Protein AF-L8DMS5-F1 (afdb_monomer)

Mean predicted aligned error: 14.79 Å

Nearest PDB structures (foldseek):
  8b4h-assembly1_D  TM=7.523E-01  e=1.991E-01  Geobacillus stearothermophilus
  8b4h-assembly1_A  TM=6.740E-01  e=3.685E-01  Geobacillus stearothermophilus
  2np0-assembly1_A  TM=2.969E-01  e=2.634E-01  Clostridium botulinum
  1h30-assembly1_A  TM=2.786E-01  e=4.609E-01  Homo sapiens
  5ocq-assembly1_A  TM=2.449E-01  e=3.651E+00  Pseudoalteromonas carrageenovora

Structure (mmCIF, N/CA/C/O backbone):
data_AF-L8DMS5-F1
#
_entry.id   AF-L8DMS5-F1
#
loop_
_atom_site.group_PDB
_atom_site.id
_atom_site.type_symbol
_atom_site.label_atom_id
_atom_site.label_alt_id
_atom_site.label_comp_id
_atom_site.label_asym_id
_atom_site.label_entity_id
_atom_site.label_seq_id
_atom_site.pdbx_PDB_ins_code
_atom_site.Cartn_x
_atom_site.Cartn_y
_atom_site.Cartn_z
_atom_site.occupancy
_atom_site.B_iso_or_equiv
_atom_site.auth_seq_id
_atom_site.auth_comp_id
_atom_site.auth_asym_id
_atom_site.auth_atom_id
_atom_site.pdbx_PDB_model_num
ATOM 1 N N . MET A 1 1 ? 73.613 9.579 19.684 1.00 39.91 1 MET A N 1
ATOM 2 C CA . MET A 1 1 ? 72.652 10.463 18.989 1.00 39.91 1 MET A CA 1
ATOM 3 C C . MET A 1 1 ? 71.513 9.612 18.435 1.00 39.91 1 MET A C 1
ATOM 5 O O . MET A 1 1 ? 71.783 8.683 17.690 1.00 39.91 1 MET A O 1
ATOM 9 N N . ARG A 1 2 ? 70.271 9.851 18.882 1.00 50.53 2 ARG A N 1
ATOM 10 C CA . ARG A 1 2 ? 69.044 9.173 18.420 1.00 50.53 2 ARG A CA 1
ATOM 11 C C . ARG A 1 2 ? 68.520 9.907 17.179 1.00 50.53 2 ARG A C 1
ATOM 13 O O . ARG A 1 2 ? 68.209 11.086 17.290 1.00 50.53 2 ARG A O 1
ATOM 20 N N . GLY A 1 3 ? 68.408 9.226 16.039 1.00 45.94 3 GLY A N 1
ATOM 21 C CA . GLY A 1 3 ? 67.773 9.745 14.822 1.00 45.94 3 GLY A CA 1
ATOM 22 C C . GLY A 1 3 ? 66.58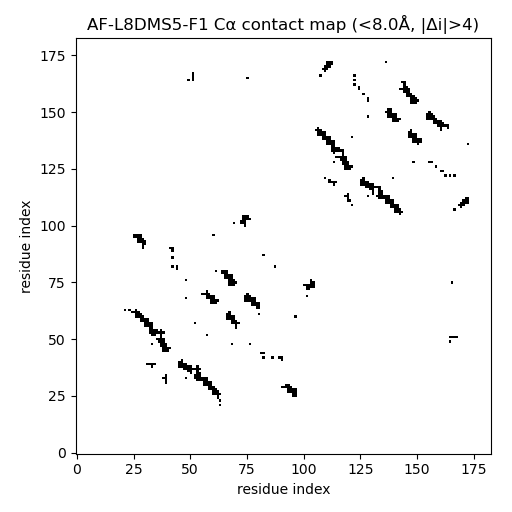9 8.863 14.433 1.00 45.94 3 GLY A C 1
ATOM 23 O O . GLY A 1 3 ? 66.753 7.659 14.252 1.00 45.94 3 GLY A O 1
ATOM 24 N N . ALA A 1 4 ? 65.397 9.453 14.394 1.00 48.91 4 ALA A N 1
ATOM 25 C CA . ALA A 1 4 ? 64.116 8.784 14.201 1.00 48.91 4 ALA A CA 1
ATOM 26 C C . ALA A 1 4 ? 63.922 8.272 12.763 1.00 48.91 4 ALA A C 1
ATOM 28 O O . ALA A 1 4 ? 64.237 8.960 11.794 1.00 48.91 4 ALA A O 1
ATOM 29 N N . ARG A 1 5 ? 63.345 7.074 12.624 1.00 46.38 5 ARG A N 1
ATOM 30 C CA . ARG A 1 5 ? 62.870 6.536 11.343 1.00 46.38 5 ARG A CA 1
ATOM 31 C C . ARG A 1 5 ? 61.515 7.175 11.034 1.00 46.38 5 ARG A C 1
ATOM 33 O O . ARG A 1 5 ? 60.558 6.944 11.769 1.00 46.38 5 ARG A O 1
ATOM 40 N N . ALA A 1 6 ? 61.439 7.987 9.980 1.00 47.12 6 ALA A N 1
ATOM 41 C CA . ALA A 1 6 ? 60.175 8.527 9.486 1.00 47.12 6 ALA A CA 1
ATOM 42 C C . ALA A 1 6 ? 59.261 7.367 9.055 1.00 47.12 6 ALA A C 1
ATOM 44 O O . ALA A 1 6 ? 59.644 6.540 8.225 1.00 47.12 6 ALA A O 1
ATOM 45 N N . GLY A 1 7 ? 58.076 7.278 9.661 1.00 37.75 7 GLY A N 1
ATOM 46 C CA . GLY A 1 7 ? 57.047 6.323 9.269 1.00 37.75 7 GLY A CA 1
ATOM 47 C C . GLY A 1 7 ? 56.547 6.661 7.870 1.00 37.75 7 GLY A C 1
ATOM 48 O O . GLY A 1 7 ? 56.025 7.746 7.637 1.00 37.75 7 GLY A O 1
ATOM 49 N N . GLN A 1 8 ? 56.741 5.737 6.938 1.00 47.16 8 GLN A N 1
ATOM 50 C CA . GLN A 1 8 ? 56.198 5.806 5.591 1.00 47.16 8 GLN A CA 1
ATOM 51 C C . GLN A 1 8 ? 54.670 5.690 5.684 1.00 47.16 8 GLN A C 1
ATOM 53 O O . GLN A 1 8 ? 54.149 4.649 6.083 1.00 47.16 8 GLN A O 1
ATOM 58 N N . THR A 1 9 ? 53.952 6.770 5.374 1.00 52.62 9 THR A N 1
ATOM 59 C CA . THR A 1 9 ? 52.485 6.779 5.328 1.00 52.62 9 THR A CA 1
ATOM 60 C C . THR A 1 9 ? 52.027 5.788 4.261 1.00 52.62 9 THR A C 1
ATOM 62 O O . THR A 1 9 ? 52.378 5.930 3.089 1.00 52.62 9 THR A O 1
ATOM 65 N N . ALA A 1 10 ? 51.276 4.762 4.665 1.00 52.12 10 ALA A N 1
ATOM 66 C CA . ALA A 1 10 ? 50.658 3.824 3.735 1.00 52.12 10 ALA A CA 1
ATOM 67 C C . ALA A 1 10 ? 49.774 4.600 2.737 1.00 52.12 10 ALA A C 1
ATOM 69 O O . ALA A 1 10 ? 49.054 5.508 3.166 1.00 52.12 10 ALA A O 1
ATOM 70 N N . PRO A 1 11 ? 49.806 4.288 1.427 1.00 54.22 11 PRO A N 1
ATOM 71 C CA . PRO A 1 11 ? 48.896 4.912 0.480 1.00 54.22 11 PRO A CA 1
ATOM 72 C C . PRO A 1 11 ? 47.465 4.589 0.912 1.00 54.22 11 PRO A C 1
ATOM 74 O O . PRO A 1 11 ? 47.093 3.421 1.037 1.00 54.22 11 PRO A O 1
ATOM 77 N N . ALA A 1 12 ? 46.680 5.629 1.191 1.00 55.78 12 ALA A N 1
ATOM 78 C CA . ALA A 1 12 ? 45.264 5.473 1.461 1.00 55.78 12 ALA A CA 1
ATOM 79 C C . ALA A 1 12 ? 44.636 4.774 0.249 1.00 55.78 12 ALA A C 1
ATOM 81 O O . ALA A 1 12 ? 44.736 5.268 -0.877 1.00 55.78 12 ALA A O 1
ATOM 82 N N . LEU A 1 13 ? 44.026 3.606 0.471 1.00 57.88 13 LEU A N 1
ATOM 83 C CA . LEU A 1 13 ? 43.163 2.992 -0.532 1.00 57.88 13 LEU A CA 1
ATOM 84 C C . LEU A 1 13 ? 42.135 4.051 -0.959 1.00 57.88 13 LEU A C 1
ATOM 86 O O . LEU A 1 13 ? 41.623 4.757 -0.082 1.00 57.88 13 LEU A O 1
ATOM 90 N N . PRO A 1 14 ? 41.847 4.203 -2.266 1.00 58.38 14 PRO A N 1
ATOM 91 C CA . PRO A 1 14 ? 40.853 5.163 -2.717 1.00 58.38 14 PRO A CA 1
ATOM 92 C C . PRO A 1 14 ? 39.559 4.918 -1.943 1.00 58.38 14 PRO A C 1
ATOM 94 O O . PRO A 1 14 ? 39.048 3.795 -1.910 1.00 58.38 14 PRO A O 1
ATOM 97 N N . ALA A 1 15 ? 39.077 5.961 -1.265 1.00 59.44 15 ALA A N 1
ATOM 98 C CA . ALA A 1 15 ? 37.818 5.903 -0.548 1.00 59.44 15 ALA A CA 1
ATOM 99 C C . ALA A 1 15 ? 36.733 5.445 -1.527 1.00 59.44 15 ALA A C 1
ATOM 101 O O . ALA A 1 15 ? 36.665 5.927 -2.660 1.00 59.44 15 ALA A O 1
ATOM 102 N N . PHE A 1 16 ? 35.909 4.488 -1.105 1.00 50.06 16 PHE A N 1
ATOM 103 C CA . PHE A 1 16 ? 34.720 4.114 -1.854 1.00 50.06 16 PHE A CA 1
ATOM 104 C C . PHE A 1 16 ? 33.874 5.374 -2.049 1.00 50.06 16 PHE A C 1
ATOM 106 O O . PHE A 1 16 ? 33.323 5.899 -1.084 1.00 50.06 16 PHE A O 1
ATOM 113 N N . ASP A 1 17 ? 33.818 5.872 -3.282 1.00 52.44 17 ASP A N 1
ATOM 114 C CA . ASP A 1 17 ? 32.971 6.995 -3.648 1.00 52.44 17 ASP A CA 1
ATOM 115 C C . ASP A 1 17 ? 31.605 6.453 -4.108 1.00 52.44 17 ASP A C 1
ATOM 117 O O . ASP A 1 17 ? 31.486 5.949 -5.233 1.00 52.44 17 ASP A O 1
ATOM 121 N N . PRO A 1 18 ? 30.553 6.518 -3.269 1.00 52.06 18 PRO A N 1
ATOM 122 C CA . PRO A 1 18 ? 29.216 6.086 -3.663 1.00 52.06 18 PRO A CA 1
ATOM 123 C C . PRO A 1 18 ? 28.635 6.943 -4.799 1.00 52.06 18 PRO A C 1
ATOM 125 O O . PRO A 1 18 ? 27.717 6.492 -5.486 1.00 52.06 18 PRO A O 1
ATOM 128 N N . SER A 1 19 ? 29.167 8.150 -5.034 1.00 49.59 19 SER A N 1
ATOM 129 C CA . SER A 1 19 ? 28.690 9.061 -6.078 1.00 49.59 19 SER A CA 1
ATOM 130 C C . SER A 1 19 ? 29.192 8.684 -7.477 1.00 49.59 19 SER A C 1
ATOM 132 O O . SER A 1 19 ? 28.503 8.935 -8.468 1.00 49.59 19 SER A O 1
ATOM 134 N N . ALA A 1 20 ? 30.305 7.945 -7.575 1.00 46.81 20 ALA A N 1
ATOM 135 C CA . ALA A 1 20 ? 30.876 7.489 -8.845 1.00 46.81 20 ALA A CA 1
ATOM 136 C C . ALA A 1 20 ? 29.980 6.490 -9.612 1.00 46.81 20 ALA A C 1
ATOM 138 O O . ALA A 1 20 ? 30.186 6.255 -10.805 1.00 46.81 20 ALA A O 1
ATOM 139 N N . ARG A 1 21 ? 28.958 5.906 -8.965 1.00 48.03 21 ARG A N 1
ATOM 140 C CA . ARG A 1 21 ? 27.989 5.005 -9.620 1.00 48.03 21 ARG A CA 1
ATOM 141 C C . ARG A 1 21 ? 26.760 5.703 -10.197 1.00 48.03 21 ARG A C 1
ATOM 143 O O . ARG A 1 21 ? 25.981 5.051 -10.891 1.00 48.03 21 ARG A O 1
ATOM 150 N N . LEU A 1 22 ? 26.578 7.004 -9.979 1.00 47.72 22 LEU A N 1
ATOM 151 C CA . LEU A 1 22 ? 25.375 7.708 -10.415 1.00 47.72 22 LEU A CA 1
ATOM 152 C C . LEU A 1 22 ? 25.515 8.277 -11.837 1.00 47.72 22 LEU A C 1
ATOM 154 O O . LEU A 1 22 ? 25.303 9.458 -12.091 1.00 47.72 22 LEU A O 1
ATOM 158 N N . ARG A 1 23 ? 25.787 7.417 -12.826 1.00 45.62 23 ARG A N 1
ATOM 159 C CA .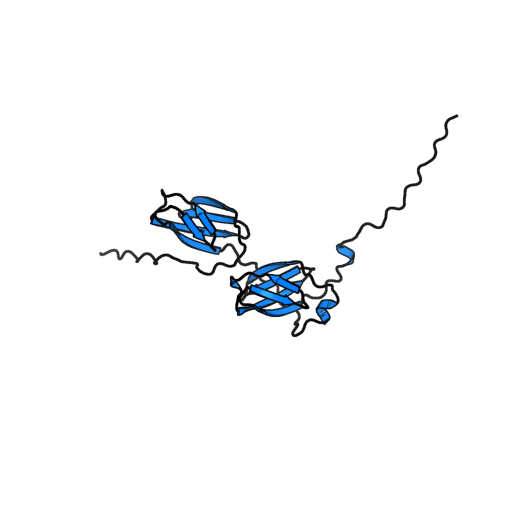 ARG A 1 23 ? 25.189 7.677 -14.144 1.00 45.62 23 ARG A CA 1
ATOM 160 C C . ARG A 1 23 ? 23.711 7.365 -13.970 1.00 45.62 23 ARG A C 1
ATOM 162 O O . ARG A 1 23 ? 23.327 6.209 -14.119 1.00 45.62 23 ARG A O 1
ATOM 169 N N . THR A 1 24 ? 22.925 8.355 -13.544 1.00 54.69 24 THR A N 1
ATOM 170 C CA . THR A 1 24 ? 21.488 8.221 -13.283 1.00 54.69 24 THR A CA 1
ATOM 171 C C . THR A 1 24 ? 20.817 7.711 -14.549 1.00 54.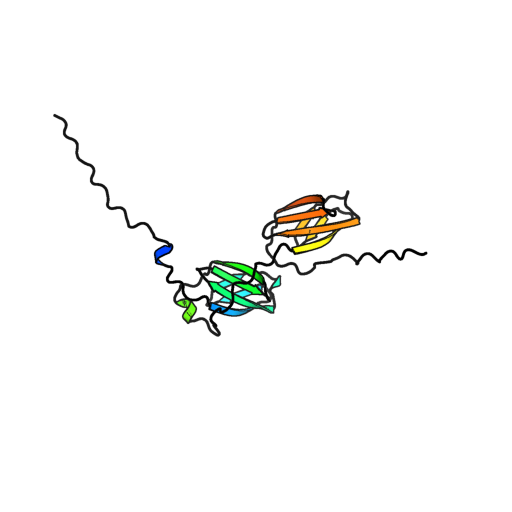69 24 THR A C 1
ATOM 173 O O . THR A 1 24 ? 20.507 8.474 -15.463 1.00 54.69 24 THR A O 1
ATOM 176 N N . ALA A 1 25 ? 20.658 6.391 -14.648 1.00 67.19 25 ALA A N 1
ATOM 177 C CA . ALA A 1 25 ? 19.828 5.800 -15.674 1.00 67.19 25 ALA A CA 1
ATOM 178 C C . ALA A 1 25 ? 18.445 6.434 -15.522 1.00 67.19 25 ALA A C 1
ATOM 180 O O . ALA A 1 25 ? 17.941 6.549 -14.402 1.00 67.19 25 ALA A O 1
ATOM 181 N N . ALA A 1 26 ? 17.875 6.897 -16.637 1.00 80.69 26 ALA A N 1
ATOM 182 C CA . ALA A 1 26 ? 16.551 7.497 -16.620 1.00 80.69 26 ALA A CA 1
ATOM 183 C C . ALA A 1 26 ? 15.578 6.538 -15.909 1.00 80.69 26 ALA A C 1
ATOM 185 O O . ALA A 1 26 ? 15.624 5.339 -16.212 1.00 80.69 26 ALA A O 1
ATOM 186 N N . PRO A 1 27 ? 14.734 7.025 -14.982 1.00 89.00 27 PRO A N 1
ATOM 187 C CA . PRO A 1 27 ? 13.834 6.161 -14.238 1.00 89.00 27 PRO A CA 1
ATOM 188 C C . PRO A 1 27 ? 12.952 5.354 -15.189 1.00 89.00 27 PRO A C 1
ATOM 190 O O . PRO A 1 27 ? 12.450 5.871 -16.195 1.00 89.00 27 PRO A O 1
ATOM 193 N N . ILE A 1 28 ? 12.775 4.075 -14.879 1.00 92.06 28 ILE A N 1
ATOM 194 C CA . ILE A 1 28 ? 11.956 3.167 -15.682 1.00 92.06 28 ILE A CA 1
ATOM 195 C C . ILE A 1 28 ? 10.786 2.644 -14.872 1.00 92.06 28 ILE A C 1
ATOM 197 O O . ILE A 1 28 ? 10.869 2.505 -13.658 1.00 92.06 28 ILE A O 1
ATOM 201 N N . GLU A 1 29 ? 9.703 2.322 -15.561 1.00 95.00 29 GLU A N 1
ATOM 202 C CA . GLU A 1 29 ? 8.503 1.754 -14.971 1.00 95.00 29 GLU A CA 1
ATOM 203 C C . GLU A 1 29 ? 8.153 0.429 -15.629 1.00 95.00 29 GLU A C 1
ATOM 205 O O . GLU A 1 29 ? 8.268 0.255 -16.848 1.00 95.00 29 GLU A O 1
ATOM 210 N N . VAL A 1 30 ? 7.687 -0.501 -14.804 1.00 95.19 30 VAL A N 1
ATOM 211 C CA . VAL A 1 30 ? 7.231 -1.818 -15.230 1.00 95.19 30 VAL A CA 1
ATOM 212 C C . VAL A 1 30 ? 5.963 -2.171 -14.477 1.00 95.19 30 VAL A C 1
ATOM 214 O O . VAL A 1 30 ? 5.950 -2.170 -13.250 1.00 95.19 30 VAL A O 1
ATOM 217 N N . ASP A 1 31 ? 4.913 -2.555 -15.197 1.00 95.44 31 ASP A N 1
ATOM 218 C CA . ASP A 1 31 ? 3.696 -3.031 -14.544 1.00 95.44 31 ASP A CA 1
ATOM 219 C C . ASP A 1 31 ? 3.772 -4.535 -14.296 1.00 95.44 31 ASP A C 1
ATOM 221 O O . ASP A 1 31 ? 4.095 -5.321 -15.200 1.00 95.44 31 ASP A O 1
ATOM 225 N N . ARG A 1 32 ? 3.421 -4.948 -13.080 1.00 95.00 32 ARG A N 1
ATOM 226 C CA . ARG A 1 32 ? 3.265 -6.353 -12.700 1.00 95.00 32 ARG A CA 1
ATOM 227 C C . ARG A 1 32 ? 2.027 -6.528 -11.834 1.00 95.00 32 ARG A C 1
ATOM 229 O O . ARG A 1 32 ? 1.662 -5.647 -11.065 1.00 95.00 32 ARG A O 1
ATOM 236 N N . THR A 1 33 ? 1.388 -7.680 -11.961 1.00 95.88 33 THR A N 1
ATOM 237 C CA . THR A 1 33 ? 0.255 -8.054 -11.112 1.00 95.88 33 THR A CA 1
ATOM 238 C C . THR A 1 33 ? 0.790 -8.797 -9.900 1.00 95.88 33 THR A C 1
ATOM 240 O O . THR A 1 33 ? 1.570 -9.737 -10.068 1.00 95.88 33 THR A O 1
ATOM 243 N N . ALA A 1 34 ? 0.397 -8.391 -8.693 1.00 93.62 34 ALA A N 1
ATOM 244 C CA . ALA A 1 34 ? 0.796 -9.125 -7.501 1.00 93.62 34 ALA A CA 1
ATOM 245 C C . ALA A 1 34 ? 0.052 -10.465 -7.418 1.00 93.62 34 ALA A C 1
ATOM 247 O O . ALA A 1 34 ? -1.138 -10.567 -7.728 1.00 93.62 34 ALA A O 1
ATOM 248 N N . THR A 1 35 ? 0.764 -11.496 -6.977 1.00 94.81 35 THR A N 1
ATOM 249 C CA . THR A 1 35 ? 0.194 -12.813 -6.661 1.00 94.81 35 THR A CA 1
ATOM 250 C C . THR A 1 35 ? -0.815 -12.720 -5.513 1.00 94.81 35 THR A C 1
ATOM 252 O O . THR A 1 35 ? -0.928 -11.687 -4.855 1.00 94.81 35 THR A O 1
ATOM 255 N N . ARG A 1 36 ? -1.535 -13.813 -5.229 1.00 89.19 36 ARG A N 1
ATOM 256 C CA . ARG A 1 36 ? -2.494 -13.884 -4.113 1.00 89.19 36 ARG A CA 1
ATOM 257 C C . ARG A 1 36 ? -1.875 -13.519 -2.755 1.00 89.19 36 ARG A C 1
ATOM 259 O O . ARG A 1 36 ? -2.568 -12.960 -1.913 1.00 89.19 36 ARG A O 1
ATOM 266 N N . ASP A 1 37 ? -0.586 -13.782 -2.577 1.00 84.75 37 ASP A N 1
ATOM 267 C CA . ASP A 1 37 ? 0.142 -13.484 -1.339 1.00 84.75 37 ASP A CA 1
ATOM 268 C C . ASP A 1 37 ? 0.777 -12.084 -1.345 1.00 84.75 37 ASP A C 1
ATOM 270 O O . ASP A 1 37 ? 1.453 -11.684 -0.397 1.00 84.75 37 ASP A O 1
ATOM 274 N N . GLY A 1 38 ? 0.563 -11.307 -2.413 1.00 85.69 38 GLY A N 1
ATOM 275 C CA . GLY A 1 38 ? 1.117 -9.965 -2.544 1.00 85.69 38 GLY A CA 1
ATOM 276 C C . GLY A 1 38 ? 2.602 -9.940 -2.894 1.00 85.69 38 GLY A C 1
ATOM 277 O O . GLY A 1 38 ? 3.323 -9.019 -2.500 1.00 85.69 38 GLY A O 1
ATOM 278 N N . LEU A 1 39 ? 3.072 -10.966 -3.605 1.00 92.75 39 LEU A N 1
ATOM 279 C CA . LEU A 1 39 ? 4.426 -11.031 -4.151 1.00 92.75 39 LEU A CA 1
ATOM 280 C C . LEU A 1 39 ? 4.430 -10.610 -5.617 1.00 92.75 39 LEU A C 1
ATOM 282 O O . LEU A 1 39 ? 3.542 -11.000 -6.379 1.00 92.75 39 LEU A O 1
ATOM 286 N N . ILE A 1 40 ? 5.474 -9.896 -6.025 1.00 94.44 40 ILE A N 1
ATOM 287 C CA . ILE A 1 40 ? 5.782 -9.624 -7.428 1.00 94.44 40 ILE A CA 1
ATOM 288 C C . ILE A 1 40 ? 7.162 -10.181 -7.752 1.00 94.44 40 ILE A C 1
ATOM 290 O O . ILE A 1 40 ? 8.122 -9.900 -7.046 1.00 94.44 40 ILE A O 1
ATOM 294 N N . THR A 1 41 ? 7.270 -10.942 -8.841 1.00 92.44 41 THR A N 1
ATOM 295 C CA . THR A 1 41 ? 8.563 -11.456 -9.310 1.00 92.44 41 THR A CA 1
ATOM 296 C C . THR A 1 41 ? 9.134 -10.557 -10.407 1.00 92.44 41 THR A C 1
ATOM 298 O O . THR A 1 41 ? 8.482 -10.316 -11.426 1.00 92.44 41 THR A O 1
ATOM 301 N N . LEU A 1 42 ? 10.367 -10.087 -10.215 1.00 91.06 42 LEU A N 1
ATOM 302 C CA . LEU A 1 42 ? 11.169 -9.365 -11.202 1.00 91.06 42 LEU A CA 1
ATOM 303 C C . LEU A 1 42 ? 12.491 -10.099 -11.424 1.00 91.06 42 LEU A C 1
ATOM 305 O O . LEU A 1 42 ? 13.325 -10.127 -10.528 1.00 91.06 42 LEU A O 1
ATOM 309 N N . LEU A 1 43 ? 12.686 -10.680 -12.615 1.00 89.75 43 LEU A N 1
ATOM 310 C CA . LEU A 1 43 ? 13.926 -11.384 -12.993 1.00 89.75 43 LEU A CA 1
ATOM 311 C C . LEU A 1 43 ? 14.431 -12.338 -11.892 1.00 89.75 43 LEU A C 1
ATOM 313 O O . LEU A 1 43 ? 15.580 -12.274 -11.474 1.00 89.75 43 LEU A O 1
ATOM 317 N N . GLY A 1 44 ? 13.534 -13.172 -11.358 1.00 87.56 44 GLY A N 1
ATOM 318 C CA . GLY A 1 44 ? 13.847 -14.126 -10.287 1.00 87.56 44 GLY A CA 1
ATOM 319 C C . GLY A 1 44 ? 13.820 -13.560 -8.861 1.00 87.56 44 GLY A C 1
ATOM 320 O O . GLY A 1 44 ? 13.750 -14.338 -7.916 1.00 87.56 44 GLY A O 1
ATOM 321 N N . HIS A 1 45 ? 13.785 -12.239 -8.677 1.00 90.06 45 HIS A N 1
ATOM 322 C CA . HIS A 1 45 ? 13.680 -11.617 -7.357 1.00 90.06 45 HIS A CA 1
ATOM 323 C C . HIS A 1 45 ? 12.223 -11.436 -6.943 1.00 90.06 45 HIS A C 1
ATOM 325 O O . HIS A 1 45 ? 11.424 -10.851 -7.677 1.00 90.06 45 HIS A O 1
ATOM 331 N N . GLN A 1 46 ? 11.880 -11.905 -5.744 1.00 91.38 46 GLN A N 1
ATOM 332 C CA . GLN A 1 46 ? 10.555 -11.718 -5.165 1.00 91.38 46 GLN A CA 1
ATOM 333 C C . GLN A 1 46 ? 10.503 -10.435 -4.335 1.00 91.38 46 GLN A C 1
ATOM 335 O O . GLN A 1 46 ? 11.218 -10.273 -3.350 1.00 91.38 46 GLN A O 1
ATOM 340 N N . LEU A 1 47 ? 9.610 -9.532 -4.723 1.00 90.81 47 LEU A N 1
ATOM 341 C CA . LEU A 1 47 ? 9.287 -8.317 -3.992 1.00 90.81 47 LEU A CA 1
ATOM 342 C C . LEU A 1 47 ? 8.002 -8.542 -3.199 1.00 90.81 47 LEU A C 1
ATOM 344 O O . LEU A 1 47 ? 6.922 -8.687 -3.776 1.00 90.81 47 LEU A O 1
ATOM 348 N N . ALA A 1 48 ? 8.116 -8.560 -1.873 1.00 88.88 48 ALA A N 1
ATOM 349 C CA . ALA A 1 48 ? 6.968 -8.671 -0.985 1.00 88.88 48 ALA A CA 1
ATOM 350 C C . ALA A 1 48 ? 6.323 -7.298 -0.778 1.00 88.88 48 ALA A C 1
ATOM 352 O O . ALA A 1 48 ? 6.842 -6.461 -0.033 1.00 88.88 48 ALA A O 1
ATOM 353 N N . LEU A 1 49 ? 5.182 -7.064 -1.423 1.00 84.69 49 LEU A N 1
ATOM 354 C CA . LEU A 1 49 ? 4.381 -5.852 -1.235 1.00 84.69 49 LEU A CA 1
ATOM 355 C C . LEU A 1 49 ? 3.314 -6.030 -0.153 1.00 84.69 49 LEU A C 1
ATOM 357 O O . LEU A 1 49 ? 2.903 -5.055 0.466 1.00 84.69 49 LEU A O 1
ATOM 361 N N . GLY A 1 50 ? 2.947 -7.280 0.131 1.00 77.75 50 GLY A N 1
ATOM 362 C CA . GLY A 1 50 ? 1.980 -7.647 1.158 1.00 77.75 50 GLY A CA 1
ATOM 363 C C . GLY A 1 50 ? 0.617 -8.008 0.562 1.00 77.75 50 GLY A C 1
ATOM 364 O O . GLY A 1 50 ? 0.277 -7.548 -0.534 1.00 77.75 50 GLY A O 1
ATOM 365 N N . PRO A 1 51 ? -0.171 -8.830 1.277 1.00 74.19 51 PRO A N 1
ATOM 366 C CA . PRO A 1 51 ? -1.386 -9.473 0.765 1.00 74.19 51 PRO A CA 1
ATOM 367 C C . PRO A 1 51 ? -2.451 -8.477 0.294 1.00 74.19 51 PRO A C 1
ATOM 369 O O . PRO A 1 51 ? -3.324 -8.821 -0.501 1.00 74.19 51 PRO A O 1
ATOM 372 N N . ASP A 1 52 ? -2.377 -7.219 0.724 1.00 71.50 52 ASP A N 1
ATOM 373 C CA . ASP A 1 52 ? -3.332 -6.193 0.319 1.00 71.50 52 ASP A CA 1
ATOM 374 C C . ASP A 1 52 ? -3.213 -5.796 -1.151 1.00 71.50 52 ASP A C 1
ATOM 376 O O . ASP A 1 52 ? -4.184 -5.324 -1.745 1.00 71.50 52 ASP A O 1
ATOM 380 N N . THR A 1 53 ? -2.062 -6.082 -1.758 1.00 83.50 53 THR A N 1
ATOM 381 C CA . THR A 1 53 ? -1.809 -5.896 -3.190 1.00 83.50 53 THR A CA 1
ATOM 382 C C . THR A 1 53 ?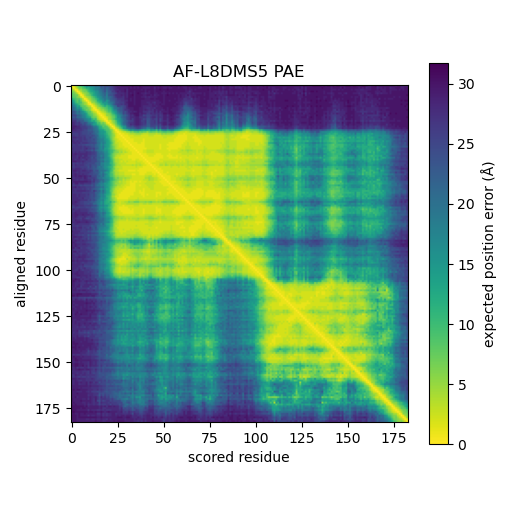 -2.273 -7.068 -4.052 1.00 83.50 53 THR A C 1
ATOM 384 O O . THR A 1 53 ? -2.151 -6.996 -5.271 1.00 83.50 53 THR A O 1
ATOM 387 N N . ALA A 1 54 ? -2.804 -8.138 -3.454 1.00 88.75 54 ALA A N 1
ATOM 388 C CA . ALA A 1 54 ? -3.160 -9.362 -4.161 1.00 88.75 54 ALA A CA 1
ATOM 389 C C . ALA A 1 54 ? -4.095 -9.126 -5.354 1.00 88.75 54 ALA A C 1
ATOM 391 O O . ALA A 1 54 ? -5.165 -8.540 -5.205 1.00 88.75 54 ALA A O 1
ATOM 392 N N . GLY A 1 55 ? -3.691 -9.602 -6.536 1.00 90.06 55 GLY A N 1
ATOM 393 C CA . GLY A 1 55 ? -4.443 -9.429 -7.783 1.00 90.06 55 GLY A CA 1
ATOM 394 C C . GLY A 1 55 ? -4.419 -8.006 -8.353 1.00 90.06 55 GLY A C 1
ATOM 395 O O . GLY A 1 55 ? -4.932 -7.778 -9.447 1.00 90.06 55 GLY A O 1
ATOM 396 N N . THR A 1 56 ? -3.799 -7.050 -7.660 1.00 90.81 56 THR A N 1
ATOM 397 C CA . THR A 1 56 ? -3.700 -5.658 -8.099 1.00 90.81 56 THR A CA 1
ATOM 398 C C . THR A 1 56 ? -2.544 -5.496 -9.080 1.00 90.81 56 THR A C 1
ATOM 400 O O . THR A 1 56 ? -1.449 -6.035 -8.886 1.00 90.81 56 THR A O 1
ATOM 403 N N . ARG A 1 57 ? -2.774 -4.719 -10.143 1.00 95.00 57 ARG A N 1
ATOM 404 C CA . ARG A 1 57 ? -1.720 -4.274 -11.059 1.00 95.00 57 ARG A CA 1
ATOM 405 C C . ARG A 1 57 ? -0.952 -3.119 -10.421 1.00 95.00 57 ARG A C 1
ATOM 407 O O . ARG A 1 57 ? -1.521 -2.062 -10.167 1.00 95.00 57 ARG A O 1
ATOM 414 N N . ILE A 1 58 ? 0.331 -3.339 -10.175 1.00 95.38 58 ILE A N 1
ATOM 415 C CA . ILE A 1 58 ? 1.246 -2.402 -9.529 1.00 95.38 58 ILE A CA 1
ATOM 416 C C . ILE A 1 58 ? 2.253 -1.902 -10.559 1.00 95.38 58 ILE A C 1
ATOM 418 O O . ILE A 1 58 ? 2.843 -2.698 -11.297 1.00 95.38 58 ILE A O 1
ATOM 422 N N . THR A 1 59 ? 2.477 -0.593 -10.575 1.00 96.44 59 THR A N 1
ATOM 423 C CA . THR A 1 59 ? 3.576 0.025 -11.318 1.00 96.44 59 THR A CA 1
ATOM 424 C C . THR A 1 59 ? 4.824 0.004 -10.445 1.00 96.44 59 THR A C 1
ATOM 426 O O . THR A 1 59 ? 4.827 0.550 -9.346 1.00 96.44 59 THR A O 1
ATOM 429 N N . LEU A 1 60 ? 5.895 -0.617 -10.922 1.00 95.06 60 LEU A N 1
ATOM 430 C CA . LEU A 1 60 ? 7.191 -0.648 -10.254 1.00 95.06 60 LEU A CA 1
ATOM 431 C C . LEU A 1 60 ? 8.101 0.359 -10.939 1.00 95.06 60 LEU A C 1
ATOM 433 O O . LEU A 1 60 ? 8.548 0.122 -12.063 1.00 95.06 60 LEU A O 1
ATOM 437 N N . ARG A 1 61 ? 8.354 1.481 -10.271 1.00 94.94 61 ARG A N 1
ATOM 438 C CA . ARG A 1 61 ? 9.280 2.504 -10.746 1.00 94.94 61 ARG A CA 1
ATOM 439 C C . ARG A 1 61 ? 10.662 2.269 -10.156 1.00 94.94 61 ARG A C 1
ATOM 441 O O . ARG A 1 61 ? 10.815 2.280 -8.941 1.00 94.94 61 ARG A O 1
ATOM 448 N N . ILE A 1 62 ? 11.651 2.059 -11.015 1.00 92.19 62 ILE A N 1
ATOM 449 C CA . ILE A 1 62 ? 13.045 1.814 -10.646 1.00 92.19 62 ILE A CA 1
ATOM 450 C C . ILE A 1 62 ? 13.825 3.114 -10.831 1.00 92.19 62 ILE A C 1
ATOM 452 O O . ILE A 1 62 ? 13.936 3.625 -11.947 1.00 92.19 62 ILE A O 1
ATOM 456 N N . GLU A 1 63 ? 14.355 3.646 -9.735 1.00 88.88 63 GLU A N 1
ATOM 457 C CA . GLU A 1 63 ? 15.030 4.943 -9.692 1.00 88.88 63 GLU A CA 1
ATOM 458 C C . GLU A 1 63 ? 16.062 4.967 -8.562 1.00 88.88 63 GLU A C 1
ATOM 460 O O . GLU A 1 63 ? 15.776 4.530 -7.454 1.00 88.88 63 GLU A O 1
ATOM 465 N N . GLY A 1 64 ? 17.282 5.444 -8.832 1.00 81.12 64 GLY A N 1
ATOM 466 C CA . GLY A 1 64 ? 18.282 5.689 -7.780 1.00 81.12 64 GLY A CA 1
ATOM 467 C C . GLY A 1 64 ? 18.681 4.470 -6.932 1.00 81.12 64 GLY A C 1
ATOM 468 O O . GLY A 1 64 ? 19.114 4.639 -5.799 1.00 81.12 64 GLY A O 1
ATOM 469 N N . GLY A 1 65 ? 18.519 3.245 -7.445 1.00 85.00 65 GLY A N 1
ATOM 470 C CA . GLY A 1 65 ? 18.764 2.016 -6.674 1.00 85.00 65 GLY A CA 1
ATOM 471 C C . GLY A 1 65 ? 17.597 1.588 -5.777 1.00 85.00 65 GLY A C 1
ATOM 472 O O . GLY A 1 65 ? 17.740 0.655 -4.991 1.00 85.00 65 GLY A O 1
ATOM 473 N N . LEU A 1 66 ? 16.437 2.226 -5.916 1.00 90.25 66 LEU A N 1
ATOM 474 C CA . LEU A 1 66 ? 15.195 1.880 -5.240 1.00 90.25 66 LEU A CA 1
ATOM 475 C C . LEU A 1 66 ? 14.140 1.420 -6.249 1.00 90.25 66 LEU A C 1
ATOM 477 O O . LEU A 1 66 ? 14.203 1.722 -7.443 1.00 90.25 66 LEU A O 1
ATOM 481 N N . ILE A 1 67 ? 13.154 0.688 -5.741 1.00 92.19 67 ILE A N 1
ATOM 482 C CA . ILE A 1 67 ? 11.907 0.366 -6.423 1.00 92.19 67 ILE A CA 1
ATOM 483 C C . ILE A 1 67 ? 10.768 1.006 -5.637 1.00 92.19 67 ILE A C 1
ATOM 485 O O . ILE A 1 67 ? 10.521 0.644 -4.486 1.00 92.19 67 ILE A O 1
ATOM 489 N N . HIS A 1 68 ? 10.044 1.914 -6.278 1.00 93.38 68 HIS A N 1
ATOM 490 C CA . HIS A 1 68 ? 8.800 2.476 -5.775 1.00 93.38 68 HIS A CA 1
ATOM 491 C C . HIS A 1 68 ? 7.628 1.695 -6.372 1.00 93.38 68 HIS A C 1
ATOM 493 O O . HIS A 1 68 ? 7.371 1.750 -7.576 1.00 93.38 68 HIS A O 1
ATOM 499 N N . ALA A 1 69 ? 6.925 0.943 -5.531 1.00 92.88 69 ALA A N 1
ATOM 500 C CA . ALA A 1 69 ? 5.685 0.276 -5.887 1.00 92.88 69 ALA A CA 1
ATOM 501 C C . ALA A 1 69 ? 4.532 1.278 -5.795 1.00 92.88 69 ALA A C 1
ATOM 503 O O . ALA A 1 69 ? 4.272 1.842 -4.731 1.00 92.88 69 ALA A O 1
ATOM 504 N N . ILE A 1 70 ? 3.843 1.493 -6.910 1.00 92.94 70 ILE A N 1
ATOM 505 C CA . ILE A 1 70 ? 2.777 2.479 -7.066 1.00 92.94 70 ILE A CA 1
ATOM 506 C C . ILE A 1 70 ? 1.473 1.746 -7.379 1.00 92.94 70 ILE A C 1
ATOM 508 O O . ILE A 1 70 ? 1.406 0.948 -8.320 1.00 92.94 70 ILE A O 1
ATOM 512 N N . ALA A 1 71 ? 0.431 2.044 -6.606 1.00 90.00 71 ALA A N 1
ATOM 513 C CA . ALA A 1 71 ? -0.934 1.606 -6.871 1.00 90.00 71 ALA A CA 1
ATOM 514 C C . ALA A 1 71 ? -1.816 2.840 -7.085 1.00 90.00 71 ALA A C 1
ATOM 516 O O . ALA A 1 71 ? -1.894 3.716 -6.223 1.00 90.00 71 ALA A O 1
ATOM 517 N N . GLY A 1 72 ? -2.465 2.929 -8.248 1.00 86.81 72 GLY A N 1
ATOM 518 C CA . GLY A 1 72 ? -3.192 4.136 -8.639 1.00 86.81 72 GLY A CA 1
ATOM 519 C C . GLY A 1 72 ? -2.250 5.339 -8.741 1.00 86.81 72 GLY A C 1
ATOM 520 O O . GLY A 1 72 ? -1.369 5.363 -9.596 1.00 86.81 72 GLY A O 1
ATOM 521 N N . ASN A 1 73 ? -2.434 6.323 -7.862 1.00 85.81 73 ASN A N 1
ATOM 522 C CA . ASN A 1 73 ? -1.682 7.580 -7.819 1.00 85.81 73 ASN A CA 1
ATOM 523 C C . ASN A 1 73 ? -0.841 7.761 -6.541 1.00 85.81 73 ASN A C 1
ATOM 525 O O . ASN A 1 73 ? -0.457 8.886 -6.238 1.00 85.81 73 ASN A O 1
ATOM 529 N N . HIS A 1 74 ? -0.560 6.687 -5.797 1.00 85.06 74 HIS A N 1
ATOM 530 C CA . HIS A 1 74 ? 0.256 6.752 -4.582 1.00 85.06 74 HIS A CA 1
ATOM 531 C C . HIS A 1 74 ? 1.352 5.688 -4.579 1.00 85.06 74 HIS A C 1
ATOM 533 O O . HIS A 1 74 ? 1.144 4.559 -5.037 1.00 85.06 74 HIS A O 1
ATOM 539 N N . VAL A 1 75 ? 2.507 6.031 -4.005 1.00 89.56 75 VAL A N 1
ATOM 540 C CA . VAL A 1 75 ? 3.526 5.038 -3.647 1.00 89.56 75 VAL A CA 1
ATOM 541 C C . VAL A 1 75 ? 3.031 4.275 -2.420 1.00 89.56 75 VAL A C 1
ATOM 543 O O . VAL A 1 75 ? 2.802 4.859 -1.362 1.00 89.56 75 VAL A O 1
ATOM 546 N N . ILE A 1 76 ? 2.857 2.964 -2.574 1.00 85.44 76 ILE A N 1
ATOM 547 C CA . ILE A 1 76 ? 2.410 2.059 -1.507 1.00 85.44 76 ILE A CA 1
ATOM 548 C C . ILE A 1 76 ? 3.576 1.393 -0.778 1.00 85.44 76 ILE A C 1
ATOM 550 O O . ILE A 1 76 ? 3.407 0.917 0.339 1.00 85.44 76 ILE A O 1
ATOM 554 N N . LYS A 1 77 ? 4.754 1.314 -1.411 1.00 85.31 77 LYS A N 1
ATOM 555 C CA . LYS A 1 77 ? 5.966 0.770 -0.792 1.00 85.31 77 LYS A CA 1
ATOM 556 C C . LYS A 1 77 ? 7.217 1.219 -1.536 1.00 85.31 77 LYS A C 1
ATOM 558 O O . LYS A 1 77 ? 7.211 1.272 -2.763 1.00 85.31 77 LYS A O 1
ATOM 563 N N . THR A 1 78 ? 8.303 1.446 -0.803 1.00 87.81 78 THR A N 1
ATOM 564 C CA . THR A 1 78 ? 9.643 1.648 -1.370 1.00 87.81 78 THR A CA 1
ATOM 565 C C . THR A 1 78 ? 10.559 0.530 -0.890 1.00 87.81 78 THR A C 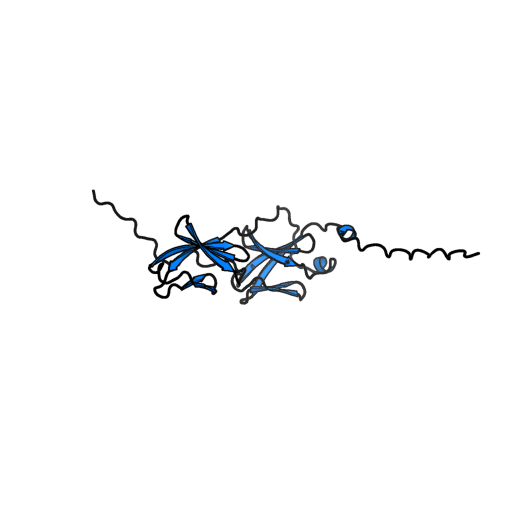1
ATOM 567 O O . THR A 1 78 ? 10.584 0.212 0.297 1.00 87.81 78 THR A O 1
ATOM 570 N N . LEU A 1 79 ? 11.279 -0.096 -1.817 1.00 87.56 79 LEU A N 1
ATOM 571 C CA . LEU A 1 79 ? 12.161 -1.234 -1.565 1.00 87.56 79 LEU A CA 1
ATOM 572 C C . LEU A 1 79 ? 13.551 -0.966 -2.157 1.00 87.56 79 LEU A C 1
ATOM 574 O O . LEU A 1 79 ? 13.640 -0.281 -3.177 1.00 87.56 79 LEU A O 1
ATOM 578 N N . PRO A 1 80 ? 14.630 -1.534 -1.592 1.00 86.00 80 PRO A N 1
ATOM 579 C CA . PRO A 1 80 ? 15.910 -1.607 -2.290 1.00 86.00 80 PRO A CA 1
ATOM 580 C C . PRO A 1 80 ? 15.737 -2.321 -3.636 1.00 86.00 80 PRO A C 1
ATOM 582 O O . PRO A 1 80 ? 15.029 -3.326 -3.707 1.00 86.00 80 PRO A O 1
ATOM 585 N N . ASN A 1 81 ? 16.368 -1.820 -4.698 1.00 88.12 81 ASN A N 1
ATOM 586 C CA . ASN A 1 81 ? 16.393 -2.503 -5.987 1.00 88.12 81 ASN A CA 1
ATOM 587 C C . ASN A 1 81 ? 17.387 -3.676 -5.931 1.00 88.12 81 ASN A C 1
ATOM 589 O O . ASN A 1 81 ? 18.589 -3.424 -5.837 1.00 88.12 81 ASN A O 1
ATOM 593 N N . PRO A 1 82 ? 16.929 -4.939 -6.015 1.00 84.19 82 PRO A N 1
ATOM 594 C CA . PRO A 1 82 ? 17.832 -6.083 -6.001 1.00 84.19 82 PRO A CA 1
ATOM 595 C C . PRO A 1 82 ? 18.516 -6.317 -7.358 1.00 84.19 82 PRO A C 1
ATOM 597 O O . PRO A 1 82 ? 19.441 -7.117 -7.444 1.00 84.19 82 PRO A O 1
ATOM 600 N N . LEU A 1 83 ? 18.066 -5.641 -8.422 1.00 83.62 83 LEU A N 1
ATOM 601 C CA . LEU A 1 83 ? 18.599 -5.802 -9.771 1.00 83.62 83 LEU A CA 1
ATOM 602 C C . LEU A 1 83 ? 19.920 -5.045 -9.926 1.00 83.62 83 LEU A C 1
ATOM 604 O O . LEU A 1 83 ? 20.007 -3.854 -9.607 1.00 83.62 83 LEU A O 1
ATOM 608 N N . ILE A 1 84 ? 20.932 -5.700 -10.499 1.00 71.06 84 ILE A N 1
ATOM 609 C CA . ILE A 1 84 ? 22.153 -5.003 -10.919 1.00 71.06 84 ILE A CA 1
ATOM 610 C C . ILE A 1 84 ? 21.863 -4.181 -12.183 1.00 71.06 84 ILE A C 1
ATOM 612 O O . ILE A 1 84 ? 20.981 -4.512 -12.970 1.00 71.06 84 ILE A O 1
ATOM 616 N N . SER A 1 85 ? 22.598 -3.090 -12.416 1.00 66.25 85 SER A N 1
ATOM 617 C CA . SER A 1 85 ? 22.258 -2.095 -13.451 1.00 66.25 85 SER A CA 1
ATOM 618 C C . SER A 1 85 ? 22.024 -2.663 -14.866 1.00 66.25 85 SER A C 1
ATOM 620 O O . SER A 1 85 ? 21.240 -2.084 -15.619 1.00 66.25 85 SER A O 1
ATOM 622 N N . ASN A 1 86 ? 22.662 -3.785 -15.228 1.00 67.62 86 ASN A N 1
ATOM 623 C CA . ASN A 1 86 ? 22.471 -4.460 -16.520 1.00 67.62 86 ASN A CA 1
ATOM 624 C C . ASN A 1 86 ? 21.176 -5.285 -16.613 1.00 67.62 86 ASN A C 1
ATOM 626 O O . ASN A 1 86 ? 20.635 -5.426 -17.710 1.00 67.62 86 ASN A O 1
ATOM 630 N N . ASP A 1 87 ? 20.647 -5.782 -15.496 1.00 76.12 87 ASP A N 1
ATOM 631 C CA . ASP A 1 87 ? 19.445 -6.624 -15.465 1.00 76.12 87 ASP A CA 1
ATOM 632 C C . ASP A 1 87 ? 18.210 -5.861 -15.937 1.00 76.12 87 ASP A C 1
ATOM 634 O O . ASP A 1 87 ? 17.332 -6.426 -16.584 1.00 76.12 87 ASP A O 1
ATOM 638 N N . ASN A 1 88 ? 18.174 -4.543 -15.721 1.00 73.88 88 ASN A N 1
ATOM 639 C CA . ASN A 1 88 ? 17.078 -3.688 -16.174 1.00 73.88 88 ASN A CA 1
ATOM 640 C C . ASN A 1 88 ? 16.812 -3.795 -17.688 1.00 73.88 88 ASN A C 1
ATOM 642 O O . ASN A 1 88 ? 15.681 -3.592 -18.120 1.00 73.88 88 ASN A O 1
ATOM 646 N N . ARG A 1 89 ? 17.824 -4.142 -18.501 1.00 78.38 89 ARG A N 1
ATOM 647 C CA . ARG A 1 89 ? 17.664 -4.351 -19.954 1.00 78.38 89 ARG A CA 1
ATOM 648 C C . ARG A 1 89 ? 16.903 -5.630 -20.302 1.00 78.38 89 ARG A C 1
ATOM 650 O O . ARG A 1 89 ? 16.351 -5.721 -21.391 1.00 78.38 89 ARG A O 1
ATOM 657 N N . GLN A 1 90 ? 16.886 -6.602 -19.396 1.00 84.25 90 GLN A N 1
ATOM 658 C CA . GLN A 1 90 ? 16.179 -7.872 -19.564 1.00 84.25 90 GLN A CA 1
ATOM 659 C C . GLN A 1 90 ? 14.708 -7.768 -19.141 1.00 84.25 90 GLN A C 1
ATOM 661 O O . GLN A 1 90 ? 13.914 -8.676 -19.391 1.00 84.25 90 GLN A O 1
ATOM 666 N N . LEU A 1 91 ? 14.320 -6.664 -18.494 1.00 86.00 91 LEU A N 1
ATOM 667 C CA . LEU A 1 91 ? 12.936 -6.429 -18.116 1.00 86.00 91 LEU A CA 1
ATOM 668 C C . LEU A 1 91 ? 12.066 -6.266 -19.367 1.00 86.00 91 LEU A C 1
ATOM 670 O O . LEU A 1 91 ? 12.334 -5.467 -20.261 1.00 86.00 91 LEU A O 1
ATOM 674 N N . THR A 1 92 ? 10.969 -7.013 -19.404 1.00 87.06 92 THR A N 1
ATOM 675 C CA . THR A 1 92 ? 9.971 -6.931 -20.472 1.00 87.06 92 THR A CA 1
ATOM 676 C C . THR A 1 92 ? 8.861 -5.946 -20.117 1.00 87.06 92 THR A C 1
ATOM 678 O O . THR A 1 92 ? 8.473 -5.819 -18.948 1.00 87.06 92 THR A O 1
ATOM 681 N N . ARG A 1 93 ? 8.299 -5.296 -21.147 1.00 88.56 93 ARG A N 1
ATOM 682 C CA . ARG A 1 93 ? 7.229 -4.283 -21.023 1.00 88.56 93 ARG A CA 1
ATOM 683 C C . ARG A 1 93 ? 7.631 -3.093 -20.145 1.00 88.56 93 ARG A C 1
ATOM 685 O O . ARG A 1 93 ? 6.845 -2.613 -19.332 1.00 88.56 93 ARG A O 1
ATOM 692 N N . VAL A 1 94 ? 8.874 -2.655 -20.309 1.00 91.25 94 VAL A N 1
ATOM 693 C CA . VAL A 1 94 ? 9.420 -1.465 -19.657 1.00 91.25 94 VAL A CA 1
ATOM 694 C C . VAL A 1 94 ? 8.985 -0.223 -20.419 1.00 91.25 94 VAL A C 1
ATOM 696 O O . VAL A 1 94 ? 8.991 -0.210 -21.650 1.00 91.25 94 VAL A O 1
ATOM 699 N N . ARG A 1 95 ? 8.670 0.841 -19.685 1.00 92.94 95 ARG A N 1
ATOM 700 C CA . ARG A 1 95 ? 8.531 2.199 -20.220 1.00 92.94 95 ARG A CA 1
ATOM 701 C C . ARG A 1 95 ? 9.424 3.159 -19.440 1.00 92.94 95 ARG A C 1
ATOM 703 O O . ARG A 1 95 ? 9.817 2.871 -18.313 1.00 92.94 95 ARG A O 1
ATOM 710 N N . ARG A 1 96 ? 9.740 4.311 -20.028 1.00 90.81 96 ARG A N 1
ATOM 711 C CA . ARG A 1 96 ? 10.392 5.401 -19.289 1.00 90.81 96 ARG A CA 1
ATOM 712 C C . ARG A 1 96 ? 9.376 6.072 -18.371 1.00 90.81 96 ARG A C 1
ATOM 714 O O . ARG A 1 96 ? 8.236 6.270 -18.787 1.00 90.81 96 ARG A O 1
ATOM 721 N N . ALA A 1 97 ? 9.793 6.443 -17.165 1.00 88.94 97 ALA A N 1
ATOM 722 C CA . ALA A 1 97 ? 8.988 7.315 -16.326 1.00 88.94 97 ALA A CA 1
ATOM 723 C C . ALA A 1 97 ? 9.046 8.738 -16.902 1.00 88.94 97 ALA A C 1
ATOM 725 O O . ALA A 1 97 ? 10.130 9.279 -17.124 1.00 88.94 97 ALA A O 1
ATOM 726 N N . THR A 1 98 ? 7.887 9.334 -17.167 1.00 86.31 98 THR A N 1
ATOM 727 C CA . THR A 1 98 ? 7.772 10.705 -17.703 1.00 86.31 98 THR A CA 1
ATOM 728 C C . THR A 1 98 ? 7.144 11.674 -16.709 1.00 86.31 98 THR A C 1
ATOM 730 O O . THR A 1 98 ? 7.124 12.877 -16.944 1.00 86.31 98 THR A O 1
ATOM 733 N N . THR A 1 99 ? 6.616 11.158 -15.604 1.00 85.88 99 THR A N 1
ATOM 734 C CA . THR A 1 99 ? 5.940 11.917 -14.553 1.00 85.88 99 THR A CA 1
ATOM 735 C C . THR A 1 99 ? 6.814 12.006 -13.309 1.00 85.88 99 THR A C 1
ATOM 737 O O . THR A 1 99 ? 7.746 11.220 -13.118 1.00 85.88 99 THR A O 1
ATOM 740 N N . LEU A 1 100 ? 6.523 12.969 -12.434 1.00 89.19 100 LEU A N 1
ATOM 741 C CA . LEU A 1 100 ? 7.117 12.994 -11.099 1.00 89.19 100 LEU A CA 1
ATOM 742 C C . LEU A 1 100 ? 6.657 11.772 -10.298 1.00 89.19 100 LEU A C 1
ATOM 744 O O . LEU A 1 100 ? 5.560 11.255 -10.523 1.00 89.19 100 LEU A O 1
ATOM 748 N N . LEU A 1 101 ? 7.507 11.307 -9.379 1.00 88.19 101 LEU A N 1
ATOM 749 C CA . LEU A 1 101 ? 7.131 10.231 -8.470 1.00 88.19 101 LEU A CA 1
ATOM 750 C C . LEU A 1 101 ? 5.892 10.681 -7.670 1.00 88.19 101 LEU A C 1
ATOM 752 O O . LEU A 1 101 ? 5.925 11.769 -7.088 1.00 88.19 101 LEU A O 1
ATOM 756 N N . PRO A 1 102 ? 4.801 9.894 -7.647 1.00 87.75 102 PRO A N 1
ATOM 757 C CA . PRO A 1 102 ? 3.631 10.244 -6.859 1.00 87.75 102 PRO A CA 1
ATOM 758 C C . PRO A 1 102 ? 3.969 10.312 -5.365 1.00 87.75 102 PRO A C 1
ATOM 760 O O . PRO A 1 102 ? 4.917 9.657 -4.920 1.00 87.75 102 PRO A O 1
ATOM 763 N N . PRO A 1 103 ? 3.196 11.061 -4.564 1.00 84.38 103 PRO A N 1
ATOM 764 C CA . PRO A 1 103 ? 3.415 11.089 -3.128 1.00 84.38 103 PRO A CA 1
ATOM 765 C C . PRO A 1 103 ? 3.220 9.687 -2.518 1.00 84.38 103 PRO A C 1
ATOM 767 O O . PRO A 1 103 ? 2.465 8.865 -3.061 1.00 84.38 103 PRO A O 1
ATOM 770 N N . PRO A 1 104 ? 3.875 9.388 -1.382 1.00 79.38 104 PRO A N 1
ATOM 771 C CA . PRO A 1 104 ? 3.536 8.206 -0.603 1.00 79.38 104 PRO A CA 1
ATOM 772 C C . PRO A 1 104 ? 2.071 8.266 -0.173 1.00 79.38 104 PRO A C 1
ATOM 774 O O . PRO A 1 104 ? 1.496 9.348 -0.029 1.00 79.38 104 PRO A O 1
ATOM 777 N N . SER A 1 105 ? 1.459 7.100 0.029 1.00 72.25 105 SER A N 1
ATOM 778 C CA . SER A 1 105 ? 0.152 7.031 0.678 1.00 72.25 105 SER A CA 1
ATOM 779 C C . SER A 1 105 ? 0.262 7.716 2.043 1.00 72.25 105 SER A C 1
ATOM 781 O O . SER A 1 105 ? 0.969 7.231 2.920 1.00 72.25 105 SER A O 1
ATOM 783 N N . GLY A 1 106 ? -0.372 8.881 2.200 1.00 67.38 106 GLY A N 1
ATOM 784 C CA . GLY A 1 106 ? -0.308 9.655 3.440 1.00 67.38 106 GLY A CA 1
ATOM 785 C C . GLY A 1 106 ? -0.961 8.931 4.628 1.00 67.38 106 GLY A C 1
ATOM 786 O O . GLY A 1 106 ? -1.552 7.861 4.449 1.00 67.38 106 GLY A O 1
ATOM 787 N N . PRO A 1 107 ? -0.909 9.524 5.838 1.00 69.44 107 PRO A N 1
ATOM 788 C CA . PRO A 1 107 ? -1.457 8.914 7.042 1.00 69.44 107 PRO A CA 1
ATOM 789 C C . PRO A 1 107 ? -2.928 8.547 6.855 1.00 69.44 107 PRO A C 1
ATOM 791 O O . PRO A 1 107 ? -3.782 9.411 6.625 1.00 69.44 107 PRO A O 1
ATOM 794 N N . GLN A 1 108 ? -3.239 7.259 6.951 1.00 72.44 108 GLN A N 1
ATOM 795 C CA . GLN A 1 108 ? -4.583 6.778 6.681 1.00 72.44 108 GLN A CA 1
ATOM 796 C C . GLN A 1 108 ? -5.429 6.855 7.952 1.00 72.44 108 GLN A C 1
ATOM 798 O O . GLN A 1 108 ? -5.063 6.313 8.992 1.00 72.44 108 GLN A O 1
ATOM 803 N N . ARG A 1 109 ? -6.582 7.527 7.881 1.00 80.19 109 ARG A N 1
ATOM 804 C CA . ARG A 1 109 ? -7.519 7.634 9.008 1.00 80.19 109 ARG A CA 1
ATOM 805 C C . ARG A 1 109 ? -8.546 6.512 8.947 1.00 80.19 109 ARG A C 1
ATOM 807 O O . ARG A 1 109 ? -9.199 6.312 7.924 1.00 80.19 109 ARG A O 1
ATOM 814 N N . VAL A 1 110 ? -8.699 5.805 10.057 1.00 81.12 110 VAL A N 1
ATOM 815 C CA . VAL A 1 110 ? -9.620 4.679 10.209 1.00 81.12 110 VAL A CA 1
ATOM 816 C C . VAL A 1 110 ? -10.508 4.928 11.414 1.00 81.12 110 VAL A C 1
ATOM 818 O O . VAL A 1 110 ? -10.009 5.259 12.483 1.00 81.12 110 VAL A O 1
ATOM 821 N N . HIS A 1 111 ? -11.812 4.719 11.282 1.00 83.94 111 HIS A N 1
ATOM 822 C CA . HIS A 1 111 ? -12.727 4.832 12.410 1.00 83.94 111 HIS A CA 1
ATOM 823 C C . HIS A 1 111 ? -13.125 3.454 12.948 1.00 83.94 111 HIS A C 1
ATOM 825 O O . HIS A 1 111 ? -13.475 2.530 12.193 1.00 83.94 111 HIS A O 1
ATOM 831 N N . ARG A 1 112 ? -13.060 3.296 14.273 1.00 81.06 112 ARG A N 1
ATOM 832 C CA . ARG A 1 112 ? -13.386 2.044 14.966 1.00 81.06 112 ARG A CA 1
ATOM 833 C C . ARG A 1 112 ? -14.180 2.308 16.230 1.00 81.06 112 ARG A C 1
ATOM 835 O O . ARG A 1 112 ? -13.763 3.089 17.077 1.00 81.06 112 ARG A O 1
ATOM 842 N N . LYS A 1 113 ? -15.303 1.603 16.369 1.00 87.81 113 LYS A N 1
ATOM 843 C CA . LYS A 1 113 ? -16.018 1.536 17.640 1.00 87.81 113 LYS A CA 1
ATOM 844 C C . LYS A 1 113 ? -15.248 0.617 18.581 1.00 87.81 113 LYS A C 1
ATOM 846 O O . LYS A 1 113 ? -14.946 -0.515 18.207 1.00 87.81 113 LYS A O 1
ATOM 851 N N . VAL A 1 114 ? -14.941 1.101 19.776 1.00 87.94 114 VAL A N 1
ATOM 852 C CA . VAL A 1 114 ? -14.259 0.310 20.799 1.00 87.94 114 VAL A CA 1
ATOM 853 C C . VAL A 1 114 ? -15.219 -0.766 21.314 1.00 87.94 114 VAL A C 1
ATOM 855 O O . VAL A 1 114 ? -16.307 -0.422 21.793 1.00 87.94 114 VAL A O 1
ATOM 858 N N . PRO A 1 115 ? -14.874 -2.059 21.212 1.00 86.44 115 PRO A N 1
ATOM 859 C CA . PRO A 1 115 ? -15.687 -3.125 21.784 1.00 86.44 115 PRO A CA 1
ATOM 860 C C . PRO A 1 115 ? -15.612 -3.124 23.319 1.00 86.44 115 PRO A C 1
ATOM 862 O O . PRO A 1 115 ? -14.776 -2.450 23.918 1.00 86.44 115 PRO A O 1
ATOM 865 N N . ILE A 1 116 ? -16.482 -3.898 23.975 1.00 89.12 116 ILE A N 1
ATOM 866 C CA . ILE A 1 116 ? -16.576 -3.952 25.448 1.00 89.12 116 ILE A CA 1
ATOM 867 C C . ILE A 1 116 ? -15.274 -4.416 26.127 1.00 89.12 116 ILE A C 1
ATOM 869 O O . ILE A 1 116 ? -15.006 -4.074 27.277 1.00 89.12 116 ILE A O 1
ATOM 873 N N . ASP A 1 117 ? -14.440 -5.176 25.413 1.00 88.94 117 ASP A N 1
ATOM 874 C CA . ASP A 1 117 ? -13.137 -5.637 25.890 1.00 88.94 117 ASP A CA 1
ATOM 875 C C . ASP A 1 117 ? -12.063 -4.533 25.882 1.00 88.94 117 ASP A C 1
ATOM 877 O O . ASP A 1 117 ? -11.014 -4.703 26.506 1.00 88.94 117 ASP A O 1
ATOM 881 N N . GLY A 1 118 ? -12.339 -3.387 25.247 1.00 86.62 118 GLY A N 1
ATOM 882 C CA . GLY A 1 118 ? -11.427 -2.252 25.157 1.00 86.62 118 GLY A CA 1
ATOM 883 C C . GLY A 1 118 ? -10.292 -2.443 24.151 1.00 86.62 118 GLY A C 1
ATOM 884 O O . GLY A 1 118 ? -9.273 -1.758 24.265 1.00 86.62 118 GLY A O 1
ATOM 885 N N . VAL A 1 119 ? -10.418 -3.377 23.199 1.00 88.62 119 VAL A N 1
ATOM 886 C CA . VAL A 1 119 ? -9.366 -3.675 22.217 1.00 88.62 119 VAL A CA 1
ATOM 887 C C . VAL A 1 119 ? -9.876 -3.449 20.799 1.00 88.62 119 VAL A C 1
ATOM 889 O O . VAL A 1 119 ? -10.802 -4.100 20.326 1.00 88.62 119 VAL A O 1
ATOM 892 N N . VAL A 1 120 ? -9.234 -2.531 20.085 1.00 87.69 120 VAL A N 1
ATOM 893 C CA . VAL A 1 120 ? -9.579 -2.195 18.703 1.00 87.69 120 VAL A CA 1
ATOM 894 C C . VAL A 1 120 ? -8.693 -2.974 17.734 1.00 87.69 120 VAL A C 1
ATOM 896 O O . VAL A 1 120 ? -7.487 -3.069 17.931 1.00 87.69 120 VAL A O 1
ATOM 899 N N . MET A 1 121 ? -9.277 -3.498 16.655 1.00 85.25 121 MET A N 1
ATOM 900 C CA . MET A 1 121 ? -8.531 -4.140 15.568 1.00 85.25 121 MET A CA 1
ATOM 901 C C . MET A 1 121 ? -8.276 -3.162 14.415 1.00 85.25 121 MET A C 1
ATOM 903 O O . MET A 1 121 ? -9.222 -2.648 13.802 1.00 85.25 121 MET A O 1
ATOM 907 N N . VAL A 1 122 ? -7.002 -2.959 14.073 1.00 79.50 122 VAL A N 1
ATOM 908 C CA . VAL A 1 122 ? -6.568 -2.210 12.883 1.00 79.50 122 VAL A CA 1
ATOM 909 C C . VAL A 1 122 ? -5.481 -3.003 12.178 1.00 79.50 122 VAL A C 1
ATOM 911 O O . VAL A 1 122 ? -4.492 -3.373 12.794 1.00 79.50 122 VAL A O 1
ATOM 914 N N . ASP A 1 123 ? -5.704 -3.302 10.900 1.00 69.31 123 ASP A N 1
ATOM 915 C CA . ASP A 1 123 ? -4.764 -4.047 10.052 1.00 69.31 123 ASP A CA 1
ATOM 916 C C . ASP A 1 123 ? -4.264 -5.380 10.658 1.00 69.31 123 ASP A C 1
ATOM 918 O O . ASP A 1 123 ? -3.091 -5.740 10.623 1.00 69.31 123 ASP A O 1
ATOM 922 N N . GLY A 1 124 ? -5.175 -6.114 11.307 1.00 71.88 124 GLY A N 1
ATOM 923 C CA . GLY A 1 124 ? -4.849 -7.367 11.997 1.00 71.88 124 GLY A CA 1
ATOM 924 C C . GLY A 1 124 ? -4.100 -7.194 13.324 1.00 71.88 124 GLY A C 1
ATOM 925 O O . GLY A 1 124 ? -3.938 -8.175 14.048 1.00 71.88 124 GLY A O 1
ATOM 926 N N . GLN A 1 125 ? -3.708 -5.972 13.694 1.00 80.69 125 GLN A N 1
ATOM 927 C CA . GLN A 1 125 ? -3.103 -5.667 14.983 1.00 80.69 125 GLN A CA 1
ATOM 928 C C . GLN A 1 125 ? -4.164 -5.312 16.033 1.00 80.69 125 GLN A C 1
ATOM 930 O O . GLN A 1 125 ? -5.101 -4.548 15.788 1.00 80.69 125 GLN A O 1
ATOM 935 N N . ARG A 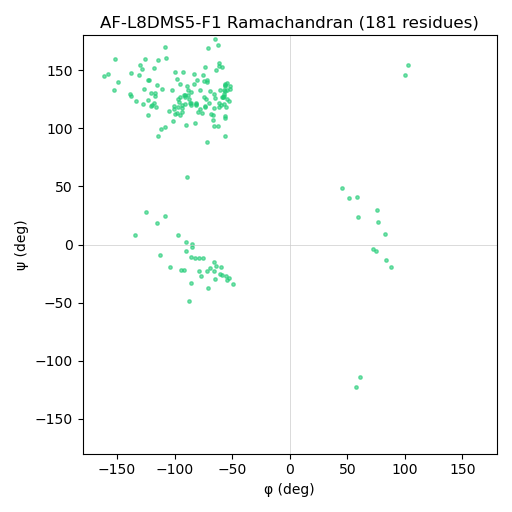1 126 ? -3.978 -5.863 17.238 1.00 86.75 126 ARG A N 1
ATOM 936 C CA . ARG A 1 126 ? -4.746 -5.523 18.440 1.00 86.75 126 ARG A CA 1
ATOM 937 C C . ARG A 1 126 ? -4.183 -4.244 19.053 1.00 86.75 126 ARG A C 1
ATOM 939 O O . ARG A 1 126 ? -3.014 -4.211 19.427 1.00 86.75 126 ARG A O 1
ATOM 946 N N . LEU A 1 127 ? -5.022 -3.224 19.187 1.00 86.62 127 LEU A N 1
ATOM 947 C CA . LEU A 1 127 ? -4.708 -1.943 19.812 1.00 86.62 127 LEU A CA 1
ATOM 948 C C . LEU A 1 127 ? -5.500 -1.828 21.125 1.00 86.62 127 LEU A C 1
ATOM 950 O O . LEU A 1 127 ? -6.703 -1.550 21.088 1.00 86.62 127 LEU A O 1
ATOM 954 N N . PRO A 1 128 ? -4.879 -2.098 22.289 1.00 87.38 128 PRO A N 1
ATOM 955 C CA . PRO A 1 128 ? -5.527 -1.904 23.579 1.00 87.38 128 PRO A CA 1
ATOM 956 C C . PRO A 1 128 ? -5.733 -0.409 23.821 1.00 87.38 128 PRO A C 1
ATOM 958 O O . PRO A 1 128 ? -4.770 0.332 23.995 1.00 87.38 128 PRO A O 1
ATOM 961 N N . VAL A 1 129 ? -6.990 0.025 23.830 1.00 87.00 129 VAL A N 1
ATOM 962 C CA . VAL A 1 129 ? -7.371 1.417 24.121 1.00 87.00 129 VAL A CA 1
ATOM 963 C C . VAL A 1 129 ? -7.949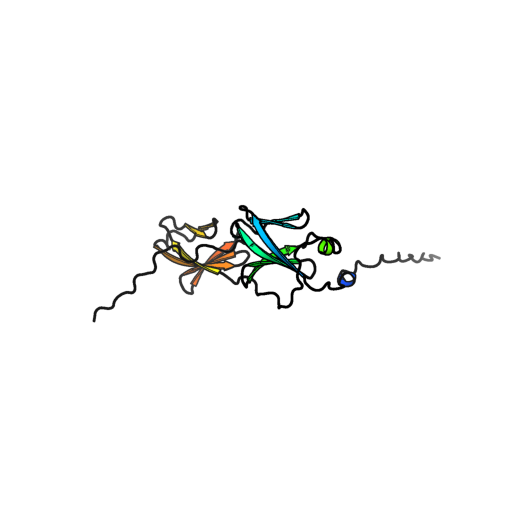 1.557 25.528 1.00 87.00 129 VAL A C 1
ATOM 965 O O . VAL A 1 129 ? -7.940 2.641 26.091 1.00 87.00 129 VAL A O 1
ATOM 968 N N . GLY A 1 130 ? -8.398 0.445 26.118 1.00 83.25 130 GLY A N 1
ATOM 969 C CA . GLY A 1 130 ? -8.957 0.389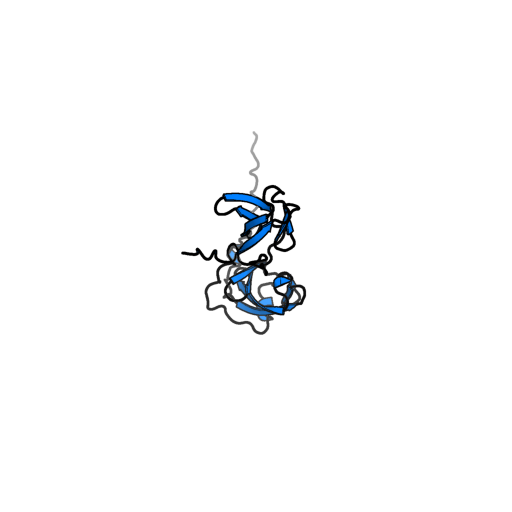 27.463 1.00 83.25 130 GLY A CA 1
ATOM 970 C C . GLY A 1 130 ? -10.483 0.362 27.463 1.00 83.25 130 GLY A C 1
ATOM 971 O O . GLY A 1 130 ? -11.149 0.960 26.618 1.00 83.25 130 GLY A O 1
ATOM 972 N N . ARG A 1 131 ? -11.051 -0.353 28.440 1.00 88.06 131 ARG A N 1
ATOM 973 C CA . ARG A 1 131 ? -12.507 -0.552 28.571 1.00 88.06 131 ARG A CA 1
ATOM 974 C C . ARG A 1 131 ? -13.265 0.742 28.869 1.00 88.06 131 ARG A C 1
ATOM 976 O O . ARG A 1 131 ? -14.439 0.834 28.544 1.00 88.06 131 ARG A O 1
ATOM 983 N N . THR A 1 132 ? -12.594 1.750 29.427 1.00 87.56 132 THR A N 1
ATOM 984 C CA . THR A 1 132 ? -13.162 3.081 29.702 1.00 87.56 132 THR A CA 1
ATOM 985 C C . THR A 1 132 ? -13.673 3.776 28.438 1.00 87.56 132 THR A C 1
ATOM 987 O O . THR A 1 132 ? -14.596 4.577 28.513 1.00 87.56 132 THR A O 1
ATOM 990 N N . HIS A 1 133 ? -13.114 3.438 27.273 1.00 82.12 133 HIS A N 1
ATOM 991 C CA . HIS A 1 133 ? -13.528 3.990 25.982 1.00 82.12 133 HIS A CA 1
ATOM 992 C C . HIS A 1 133 ? -14.512 3.080 25.230 1.00 82.12 133 HIS A C 1
ATOM 994 O O . HIS A 1 133 ? -14.803 3.339 24.063 1.00 82.12 133 HIS A O 1
ATOM 1000 N N . ALA A 1 134 ? -15.011 2.003 25.853 1.00 87.50 134 ALA A N 1
ATOM 1001 C CA . ALA A 1 134 ? -15.946 1.072 25.227 1.00 87.50 134 ALA A CA 1
ATOM 1002 C C . ALA A 1 134 ? -17.206 1.792 24.723 1.00 87.50 134 ALA A C 1
ATOM 1004 O O . ALA A 1 134 ? -17.820 2.589 25.425 1.00 87.50 134 ALA A O 1
ATOM 1005 N N . GLY A 1 135 ? -17.607 1.488 23.490 1.00 84.56 135 GLY A N 1
ATOM 1006 C CA . GLY A 1 135 ? -18.745 2.124 22.831 1.00 84.56 135 GLY A CA 1
ATOM 1007 C C . GLY A 1 135 ? -18.412 3.413 22.072 1.00 84.56 135 GLY A C 1
ATOM 1008 O O . GLY A 1 135 ? -19.169 3.756 21.160 1.00 84.56 135 GLY A O 1
ATOM 1009 N N . THR A 1 136 ? -17.281 4.064 22.361 1.00 85.75 136 THR A N 1
ATOM 1010 C CA . THR A 1 136 ? -16.816 5.276 21.665 1.00 85.75 136 THR A CA 1
ATOM 1011 C C . THR A 1 136 ? -16.256 4.938 20.282 1.00 85.75 136 THR A C 1
ATOM 1013 O O . THR A 1 136 ? -15.677 3.871 20.072 1.00 85.75 136 THR A O 1
ATOM 1016 N N . ILE A 1 137 ? -16.440 5.834 19.308 1.00 87.31 137 ILE A N 1
ATOM 1017 C CA . ILE A 1 137 ? -15.829 5.722 17.978 1.00 87.31 137 ILE A CA 1
ATOM 1018 C C . ILE A 1 137 ? -14.522 6.510 17.986 1.00 87.31 137 ILE A C 1
ATOM 1020 O O . ILE A 1 137 ? -14.535 7.733 18.077 1.00 87.31 137 ILE A O 1
ATOM 1024 N N . LEU A 1 138 ? -13.402 5.807 17.855 1.00 86.19 138 LEU A N 1
ATOM 1025 C CA . LEU A 1 138 ? -12.070 6.400 17.830 1.00 86.19 138 LEU A CA 1
ATOM 1026 C C . LEU A 1 138 ? -11.552 6.531 16.399 1.00 86.19 138 LEU A C 1
ATOM 1028 O O . LEU A 1 138 ? -11.842 5.696 15.536 1.00 86.19 138 LEU A O 1
ATOM 1032 N N . THR A 1 139 ? -10.746 7.566 16.169 1.00 86.88 139 THR A N 1
ATOM 1033 C CA . THR A 1 139 ? -9.969 7.736 14.939 1.00 86.88 139 THR A CA 1
ATOM 1034 C C . THR A 1 139 ? -8.582 7.152 15.144 1.00 86.88 139 THR A C 1
ATOM 1036 O O . THR A 1 139 ? -7.810 7.651 15.953 1.00 86.8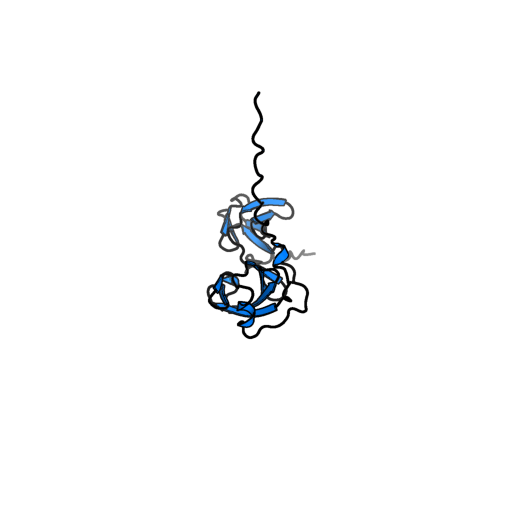8 139 THR A O 1
ATOM 1039 N N . VAL A 1 140 ? -8.231 6.129 14.380 1.00 81.38 140 VAL A N 1
ATOM 1040 C CA . VAL A 1 140 ? -6.872 5.601 14.310 1.00 81.38 140 VAL A CA 1
ATOM 1041 C C . VAL A 1 140 ? -6.193 6.189 13.080 1.00 81.38 140 VAL A C 1
ATOM 1043 O O . VAL A 1 140 ? -6.606 5.921 11.954 1.00 81.38 140 VAL A O 1
ATOM 1046 N N . VAL A 1 141 ? -5.178 7.022 13.292 1.00 81.75 141 VAL A N 1
ATOM 1047 C CA . VAL A 1 141 ? -4.280 7.499 12.238 1.00 81.75 141 VAL A CA 1
ATOM 1048 C C . VAL A 1 141 ? -3.166 6.481 12.090 1.00 81.75 141 VAL A C 1
ATOM 1050 O O . VAL A 1 141 ? -2.458 6.183 13.052 1.00 81.75 141 VAL A O 1
ATOM 1053 N N . VAL A 1 142 ? -3.032 5.941 10.892 1.00 74.62 142 VAL A N 1
ATOM 1054 C CA . VAL A 1 142 ? -2.036 4.931 10.570 1.00 74.62 142 VAL A CA 1
ATOM 1055 C C . VAL A 1 142 ? -0.941 5.587 9.763 1.00 74.62 142 VAL A C 1
ATOM 1057 O O . VAL A 1 142 ? -1.176 6.085 8.665 1.00 74.62 142 VAL A O 1
ATOM 1060 N N . GLU A 1 143 ? 0.237 5.616 10.357 1.00 70.31 143 GLU A N 1
ATOM 1061 C CA . GLU A 1 143 ? 1.479 6.083 9.757 1.00 70.31 143 GLU A CA 1
ATOM 1062 C C . GLU A 1 143 ? 2.381 4.868 9.498 1.00 70.31 143 GLU A C 1
ATOM 1064 O O . GLU A 1 143 ? 2.107 3.777 10.000 1.00 70.31 143 GLU A O 1
ATOM 1069 N N . ASP A 1 144 ? 3.477 5.060 8.759 1.00 63.22 144 ASP A N 1
ATOM 1070 C CA . ASP A 1 144 ? 4.338 3.976 8.253 1.00 63.22 144 ASP A CA 1
ATOM 1071 C C . ASP A 1 144 ? 4.755 2.938 9.315 1.00 63.22 144 ASP A C 1
ATOM 1073 O O . ASP A 1 144 ? 4.892 1.747 9.018 1.00 63.22 144 ASP A O 1
ATOM 1077 N N . HIS A 1 145 ? 4.949 3.380 10.564 1.00 64.62 145 HIS A N 1
ATOM 1078 C CA . HIS A 1 145 ? 5.448 2.549 11.665 1.00 64.62 145 HIS A CA 1
ATOM 1079 C C . HIS A 1 145 ? 4.673 2.696 12.977 1.00 64.62 145 HIS A C 1
ATOM 1081 O O . HIS A 1 145 ? 5.108 2.179 14.008 1.00 64.62 145 HIS A O 1
ATOM 1087 N N . HIS A 1 146 ? 3.544 3.406 12.993 1.00 74.19 146 HIS A N 1
ATOM 1088 C CA . HIS A 1 146 ? 2.782 3.600 14.226 1.00 74.19 146 HIS A CA 1
ATOM 1089 C C . HIS A 1 146 ? 1.317 3.953 13.990 1.00 74.19 146 HIS A C 1
ATOM 1091 O O . HIS A 1 146 ? 0.952 4.680 13.069 1.00 74.19 146 HIS A O 1
ATOM 1097 N N . PHE A 1 147 ? 0.484 3.471 14.908 1.00 77.94 147 PHE A N 1
ATOM 1098 C CA . PHE A 1 147 ? -0.931 3.777 15.015 1.00 77.94 147 PHE A CA 1
ATOM 1099 C C . PHE A 1 147 ? -1.135 4.829 16.108 1.00 77.94 147 PHE A C 1
ATOM 1101 O O . PHE A 1 147 ? -0.835 4.584 17.279 1.00 77.94 147 PHE A O 1
ATOM 1108 N N . ARG A 1 148 ? -1.670 5.998 15.754 1.00 83.19 148 ARG A N 1
ATOM 1109 C CA . ARG A 1 148 ? -2.128 7.007 16.720 1.00 83.19 148 ARG A CA 1
ATOM 1110 C C . ARG A 1 148 ? -3.625 6.857 16.905 1.00 83.19 148 ARG A C 1
ATOM 1112 O O . ARG A 1 148 ? -4.374 7.043 15.954 1.00 83.19 148 ARG A O 1
ATOM 1119 N N . VAL A 1 149 ? -4.065 6.549 18.116 1.00 83.56 149 VAL A N 1
ATOM 1120 C CA . VAL A 1 149 ? -5.489 6.479 18.444 1.00 83.56 149 VAL A CA 1
ATOM 1121 C C . VAL A 1 149 ? -5.921 7.816 19.031 1.00 83.56 149 VAL A C 1
ATOM 1123 O O . VAL A 1 149 ? -5.306 8.316 19.974 1.00 83.56 149 VAL A O 1
ATOM 1126 N N . LEU A 1 150 ? -6.971 8.394 18.461 1.00 86.81 150 LEU A N 1
ATOM 1127 C CA . LEU A 1 150 ? -7.530 9.688 18.821 1.00 86.81 150 LEU A CA 1
ATOM 1128 C C . LEU A 1 150 ? -9.006 9.539 19.210 1.00 86.81 150 LEU A C 1
ATOM 1130 O O . LEU A 1 150 ? -9.754 8.814 18.548 1.00 86.81 150 LEU A O 1
ATOM 1134 N N . ASP A 1 151 ? -9.422 10.283 20.228 1.00 83.19 151 ASP A N 1
ATOM 1135 C CA . ASP A 1 151 ? -10.822 10.569 20.548 1.00 83.19 151 ASP A CA 1
ATOM 1136 C C . ASP A 1 151 ? -11.099 12.035 20.201 1.00 83.19 151 ASP A C 1
ATOM 1138 O O . ASP A 1 151 ? -10.629 12.956 20.875 1.00 83.19 151 ASP A O 1
ATOM 1142 N N . GLY A 1 152 ? -11.744 12.265 19.055 1.00 78.12 152 GLY A N 1
ATOM 1143 C CA . GLY A 1 152 ? -11.837 13.599 18.459 1.00 78.12 152 GLY A CA 1
ATOM 1144 C C . GLY A 1 152 ? -10.445 14.214 18.200 1.00 78.12 152 GLY A C 1
ATOM 1145 O O . GLY A 1 152 ? -9.658 13.619 17.458 1.00 78.12 152 GLY A O 1
ATOM 1146 N N . PRO A 1 153 ? -10.125 15.400 18.760 1.00 74.62 153 PRO A N 1
ATOM 1147 C CA . PRO A 1 153 ? -8.808 16.029 18.629 1.00 74.62 153 PRO A CA 1
ATOM 1148 C C . PRO A 1 153 ? -7.763 15.487 19.622 1.00 74.62 153 PRO A C 1
ATOM 1150 O O . PRO A 1 153 ? -6.578 15.792 19.491 1.00 74.62 153 PRO A O 1
ATOM 1153 N N . THR A 1 154 ? -8.178 14.706 20.621 1.00 77.06 154 THR A N 1
ATOM 1154 C CA . THR A 1 154 ? -7.318 14.296 21.735 1.00 77.06 154 THR A CA 1
ATOM 1155 C C . THR A 1 154 ? -6.622 12.978 21.421 1.00 77.06 154 THR A C 1
ATOM 1157 O O . THR A 1 154 ? -7.268 11.980 21.105 1.00 77.06 154 THR A O 1
ATOM 1160 N N . LYS A 1 155 ? -5.291 12.941 21.542 1.00 82.25 155 LYS A N 1
ATOM 1161 C CA . LYS A 1 155 ? -4.514 11.701 21.417 1.00 82.25 155 LYS A CA 1
ATOM 1162 C C . LYS A 1 155 ? -4.709 10.833 22.660 1.00 82.25 155 LYS A C 1
ATOM 1164 O O . LYS A 1 155 ? -4.308 11.237 23.746 1.00 82.25 155 LYS A O 1
ATOM 1169 N N . LEU A 1 156 ? -5.263 9.636 22.478 1.00 77.50 156 LEU A N 1
ATOM 1170 C CA . LEU A 1 156 ? -5.426 8.645 23.542 1.00 77.50 156 LEU A CA 1
ATOM 1171 C C . LEU A 1 156 ? -4.197 7.749 23.681 1.00 77.50 156 LEU A C 1
ATOM 1173 O O . LEU A 1 156 ? -3.687 7.557 24.779 1.00 77.50 156 LEU A O 1
ATOM 1177 N N . SER A 1 157 ? -3.706 7.198 22.571 1.00 78.69 157 SER A N 1
ATOM 1178 C CA . SER A 1 157 ? -2.589 6.256 22.614 1.00 78.69 157 SER A CA 1
ATOM 1179 C C . SER A 1 157 ? -1.753 6.270 21.338 1.00 78.69 157 SER A C 1
ATOM 1181 O O . SER A 1 157 ? -2.167 6.739 20.274 1.00 78.69 157 SER A O 1
ATOM 1183 N N . LEU A 1 158 ? -0.521 5.781 21.470 1.00 81.44 158 LEU A N 1
ATOM 1184 C CA . LEU A 1 158 ? 0.396 5.513 20.371 1.00 81.44 158 LEU A CA 1
ATOM 1185 C C . LEU A 1 158 ? 0.795 4.045 20.461 1.00 81.44 158 LEU A C 1
ATOM 1187 O O . LEU A 1 158 ? 1.312 3.612 21.488 1.00 81.44 158 LEU A O 1
ATOM 1191 N N . HIS A 1 159 ? 0.577 3.296 19.391 1.00 73.88 159 HIS A N 1
ATOM 1192 C CA . HIS A 1 159 ? 1.033 1.919 19.282 1.00 73.88 159 HIS A CA 1
ATOM 1193 C C . HIS A 1 159 ? 2.056 1.822 18.160 1.00 73.88 159 HIS A C 1
ATOM 1195 O O . HIS A 1 159 ? 1.853 2.388 17.088 1.00 73.88 159 HIS A O 1
ATOM 1201 N N . ALA A 1 160 ? 3.141 1.085 18.389 1.00 67.38 160 ALA A N 1
ATOM 1202 C CA . ALA A 1 160 ? 4.041 0.711 17.309 1.00 67.38 160 ALA A CA 1
ATOM 1203 C C . ALA A 1 160 ? 3.264 -0.123 16.285 1.00 67.38 160 ALA A C 1
ATOM 1205 O O . ALA A 1 160 ? 2.514 -1.031 16.652 1.00 67.38 160 ALA A O 1
ATOM 1206 N N . GLY A 1 161 ? 3.418 0.219 15.015 1.00 57.75 161 GLY A N 1
ATOM 1207 C CA . GLY A 1 161 ? 2.831 -0.516 13.918 1.00 57.75 161 GLY A CA 1
ATOM 1208 C C . GLY A 1 161 ? 3.696 -1.719 13.609 1.00 57.75 161 GLY A C 1
ATOM 1209 O O . GLY A 1 161 ? 4.873 -1.572 13.296 1.00 57.75 161 GLY A O 1
ATOM 1210 N N . THR A 1 162 ? 3.128 -2.917 13.698 1.00 55.78 162 THR A N 1
ATOM 1211 C CA . THR A 1 162 ? 3.829 -4.142 13.292 1.00 55.78 162 THR A CA 1
ATOM 1212 C C . THR A 1 162 ? 3.698 -4.407 11.796 1.00 55.78 162 THR A C 1
ATOM 1214 O O . THR A 1 162 ? 4.213 -5.403 11.287 1.00 55.78 162 THR A O 1
ATOM 1217 N N . THR A 1 163 ? 3.000 -3.532 11.069 1.00 51.84 163 THR A N 1
ATOM 1218 C CA . THR A 1 163 ? 2.652 -3.753 9.677 1.00 51.84 163 THR A CA 1
ATOM 1219 C C . THR A 1 163 ? 2.563 -2.442 8.893 1.00 51.84 163 THR A C 1
ATOM 1221 O O . THR A 1 163 ? 2.107 -1.426 9.407 1.00 51.84 163 THR A O 1
ATOM 1224 N N . THR A 1 164 ? 3.066 -2.470 7.658 1.00 54.09 164 THR A N 1
ATOM 1225 C CA . THR A 1 164 ? 3.162 -1.325 6.730 1.00 54.09 164 THR A CA 1
ATOM 1226 C C . THR A 1 164 ? 2.147 -1.467 5.588 1.00 54.09 164 THR A C 1
ATOM 1228 O O . THR A 1 164 ? 2.395 -1.027 4.466 1.00 54.09 164 THR A O 1
ATOM 1231 N N . LYS A 1 165 ? 1.055 -2.211 5.804 1.00 55.72 165 LYS A N 1
ATOM 1232 C CA . LYS A 1 165 ? 0.116 -2.549 4.734 1.00 55.72 165 LYS A CA 1
ATOM 1233 C C . LYS A 1 165 ? -0.884 -1.407 4.501 1.00 55.72 165 LYS A C 1
ATOM 1235 O O . LYS A 1 165 ? -1.283 -0.728 5.447 1.00 55.72 165 LYS A O 1
ATOM 1240 N N . PRO A 1 166 ? -1.328 -1.194 3.250 1.00 50.69 166 PRO A N 1
ATOM 1241 C CA . PRO A 1 166 ? -2.399 -0.249 2.956 1.00 50.69 166 PRO A CA 1
ATOM 1242 C C . PRO A 1 166 ? -3.734 -0.770 3.507 1.00 50.69 166 PRO A C 1
ATOM 1244 O O . PRO A 1 166 ? -4.108 -1.922 3.278 1.00 50.69 166 PRO A O 1
ATOM 1247 N N . ILE A 1 167 ? -4.485 0.071 4.222 1.00 52.12 167 ILE A N 1
ATOM 1248 C CA . ILE A 1 167 ? -5.649 -0.400 4.980 1.00 52.12 167 ILE A CA 1
ATOM 1249 C C . ILE A 1 167 ? -6.882 -0.444 4.084 1.00 52.12 167 ILE A C 1
ATOM 1251 O O . ILE A 1 167 ? -7.245 0.523 3.416 1.00 52.12 167 ILE A O 1
ATOM 1255 N N . ARG A 1 168 ? -7.583 -1.575 4.136 1.00 51.31 168 ARG A N 1
ATOM 1256 C CA . ARG A 1 168 ? -8.751 -1.850 3.290 1.00 51.31 168 ARG A CA 1
ATOM 1257 C C . ARG A 1 168 ? -10.074 -1.317 3.852 1.00 51.31 168 ARG A C 1
ATOM 1259 O O . ARG A 1 168 ? -10.935 -0.890 3.093 1.00 51.31 168 ARG A O 1
ATOM 1266 N N . ASN A 1 169 ? -10.231 -1.295 5.179 1.00 58.25 169 ASN A N 1
ATOM 1267 C CA . ASN A 1 169 ? -11.505 -0.971 5.836 1.00 58.25 169 ASN A CA 1
ATOM 1268 C C . ASN A 1 169 ? -11.422 0.337 6.628 1.00 58.25 169 ASN A C 1
ATOM 1270 O O . ASN A 1 169 ? -11.076 0.333 7.811 1.00 58.25 169 ASN A O 1
ATOM 1274 N N . PHE A 1 170 ? -11.795 1.446 5.997 1.00 58.75 170 PHE A N 1
ATOM 1275 C CA . PHE A 1 170 ? -11.744 2.785 6.592 1.00 58.75 170 PHE A CA 1
ATOM 1276 C C . PHE A 1 170 ? -12.805 2.993 7.681 1.00 58.75 170 PHE A C 1
ATOM 1278 O O . PHE A 1 170 ? -12.509 3.567 8.724 1.00 58.75 170 PHE A O 1
ATOM 1285 N N . ASN A 1 171 ? -14.004 2.434 7.495 1.00 52.69 171 ASN A N 1
ATOM 1286 C CA . ASN A 1 171 ? -15.111 2.508 8.448 1.00 52.69 171 ASN A CA 1
ATOM 1287 C C . ASN A 1 171 ? -15.623 1.093 8.740 1.00 52.69 171 ASN A C 1
ATOM 1289 O O . ASN A 1 171 ? -16.036 0.388 7.826 1.00 52.69 171 ASN A O 1
ATOM 1293 N N . ALA A 1 172 ? -15.589 0.676 10.006 1.00 61.22 172 ALA A N 1
ATOM 1294 C CA . ALA A 1 172 ? -16.129 -0.619 10.448 1.00 61.22 172 ALA A CA 1
ATOM 1295 C C . ALA A 1 172 ? -17.163 -0.454 11.573 1.00 61.22 172 ALA A C 1
ATOM 1297 O O . ALA A 1 172 ? -17.329 -1.321 12.426 1.00 61.22 172 ALA A O 1
ATOM 1298 N N . HIS A 1 173 ? -17.841 0.690 11.590 1.00 57.53 173 HIS A N 1
ATOM 1299 C CA . HIS A 1 173 ? -19.003 0.944 12.427 1.00 57.53 173 HIS A CA 1
ATOM 1300 C C . HIS A 1 173 ? -20.126 1.512 11.547 1.00 57.53 173 HIS A C 1
ATOM 1302 O O . HIS A 1 173 ? -19.833 2.134 10.520 1.00 57.53 173 HIS A O 1
ATOM 1308 N N . PRO A 1 174 ? -21.400 1.339 11.935 1.00 52.50 174 PRO A N 1
ATOM 1309 C CA . PRO A 1 174 ? -22.504 2.036 11.290 1.00 52.50 174 PRO A CA 1
ATOM 1310 C C . PRO A 1 174 ? -22.248 3.545 11.309 1.00 52.50 174 PRO A C 1
ATOM 1312 O O . PRO A 1 174 ? -21.771 4.082 12.316 1.00 52.50 174 PRO A O 1
ATOM 1315 N N . THR A 1 175 ? -22.545 4.238 10.212 1.00 56.00 175 THR A N 1
ATOM 1316 C CA . THR A 1 175 ? -22.611 5.701 10.215 1.00 56.00 175 THR A CA 1
ATOM 1317 C C . THR A 1 175 ? -23.636 6.126 11.269 1.00 56.00 175 THR A C 1
ATOM 1319 O O . THR A 1 175 ? -24.741 5.572 11.285 1.00 56.00 175 THR A O 1
ATOM 1322 N N . PRO A 1 176 ? -23.301 7.058 12.181 1.00 50.06 176 PRO A N 1
ATOM 1323 C CA . PRO A 1 176 ? -24.282 7.554 13.133 1.00 50.06 176 PRO A CA 1
ATOM 1324 C C . PRO A 1 176 ? -25.458 8.147 12.352 1.00 50.06 176 PRO A C 1
ATOM 1326 O O . PRO A 1 176 ? -25.265 8.958 11.444 1.00 50.06 176 PRO A O 1
ATOM 1329 N N . ARG A 1 177 ? -26.676 7.688 12.663 1.00 48.84 177 ARG A N 1
ATOM 1330 C CA . ARG A 1 177 ? -27.903 8.222 12.066 1.00 48.84 177 ARG A CA 1
ATOM 1331 C C . ARG A 1 177 ? -27.946 9.723 12.387 1.00 48.84 177 ARG A C 1
ATOM 1333 O O . ARG A 1 177 ? -27.797 10.058 13.564 1.00 48.84 177 ARG A O 1
ATOM 1340 N N . PRO A 1 178 ? -28.114 10.619 11.397 1.00 43.94 178 PRO A N 1
ATOM 1341 C CA . PRO A 1 178 ? -28.244 12.039 11.685 1.00 43.94 178 PRO A CA 1
ATOM 1342 C C . PRO A 1 178 ? -29.425 12.224 12.637 1.00 43.94 178 PRO A C 1
ATOM 1344 O O . PRO A 1 178 ? -30.510 11.689 12.400 1.00 43.94 178 PRO A O 1
ATOM 1347 N N . LEU A 1 179 ? -29.189 12.920 13.747 1.00 49.12 179 LEU A N 1
ATOM 1348 C CA . LEU A 1 179 ? -30.245 13.284 14.680 1.00 49.12 179 LEU A CA 1
ATOM 1349 C C . LEU A 1 179 ? -31.174 14.251 13.944 1.00 49.12 179 LEU A C 1
ATOM 1351 O O . LEU A 1 179 ? -30.840 15.419 13.752 1.00 49.12 179 LEU A O 1
ATOM 1355 N N . THR A 1 180 ? -32.322 13.756 13.488 1.00 52.75 180 THR A N 1
ATOM 1356 C CA . THR A 1 180 ? -33.423 14.610 13.050 1.00 52.75 180 THR A CA 1
ATOM 1357 C C . THR A 1 180 ? -33.865 15.416 14.265 1.00 52.75 180 THR A C 1
ATOM 1359 O O . THR A 1 180 ? -34.525 14.888 15.157 1.00 52.75 180 THR A O 1
ATOM 1362 N N . MET A 1 181 ? -33.461 16.684 14.333 1.00 44.19 181 MET A N 1
ATOM 1363 C CA . MET A 1 181 ? -34.055 17.632 15.268 1.00 44.19 181 MET A CA 1
ATOM 1364 C C . MET A 1 181 ? -35.505 17.836 14.824 1.00 44.19 181 MET A C 1
ATOM 1366 O O . MET A 1 181 ? -35.750 18.434 13.775 1.00 44.19 181 MET A O 1
ATOM 1370 N N . SER A 1 182 ? -36.457 17.283 15.579 1.00 49.75 182 SER A N 1
ATOM 1371 C CA . SER A 1 182 ? -37.862 17.653 15.422 1.00 49.75 182 SER A CA 1
ATOM 1372 C C . SER A 1 182 ? -37.999 19.117 15.825 1.00 49.75 182 SER A C 1
ATOM 1374 O O . SER A 1 182 ? -37.541 19.500 16.904 1.00 49.75 182 SER A O 1
ATOM 1376 N N . ARG A 1 183 ? -38.572 19.919 14.928 1.00 54.84 183 ARG A N 1
ATOM 1377 C CA . ARG A 1 183 ? -39.149 21.217 15.282 1.00 54.84 183 ARG A CA 1
ATOM 1378 C C . ARG A 1 183 ? -40.408 21.019 16.113 1.00 54.84 183 ARG A C 1
ATOM 1380 O O . ARG A 1 183 ? -41.006 19.922 15.993 1.00 54.84 183 ARG A O 1
#

Solvent-accessible surface area (backbone atoms only — not comparable to full-atom values): 11247 Å² total; per-residue (Å²): 137,93,79,84,82,80,80,79,78,73,81,76,72,81,73,88,60,81,69,80,70,64,74,74,67,77,39,33,31,32,73,47,58,20,37,77,69,6,38,35,78,55,96,89,44,76,44,80,72,35,52,81,40,36,68,37,69,30,38,37,34,40,44,98,65,28,29,37,35,26,49,93,76,24,28,67,46,78,42,80,44,88,66,56,87,71,53,66,75,73,53,75,77,63,44,74,59,88,69,78,83,55,57,63,66,66,71,44,68,28,43,41,54,24,39,80,84,8,50,36,79,55,92,90,40,82,43,80,75,41,51,92,48,38,72,41,69,32,41,33,37,39,46,78,54,30,36,38,34,20,55,82,93,44,79,75,47,79,42,80,38,93,60,67,68,76,81,87,71,48,66,76,55,81,79,80,78,79,80,77,78,79,128

Foldseek 3Di:
DDDDDDDDDDPPDPPPDPVVPPPWDFKKKDKDQAACQQWTDDPNDIDRLGNLSHRPIWIWIDGPQKTFTDGDQAGLDIGGNPDDPVSVVVDPPMDGDPDDRGYHPAFAKAKDQQACQQWTDFPNDTDRLDNVRHRAIWIWTDDQFWTFIHRVPHTRDIDTDPDRGDGDHRYDDPDPDPPPDDD

Secondary structure (DSSP, 8-state):
--------PPPPPPP--GGGG---PPPEEEEEEPPTTSEEEETTEEEE--GGGTT-EEEEEEETTEEEEEETTEEEEEEE--S-TTGGGG-SSEEE--SPPPPB--PEEEEEEPPTTSEEEETTEEEE--GGGTT-EEEEEEETTEEEEEETTEEEEEEE-S--PPPS-SB-SPPPPP-----

Radius of gyration: 25.2 Å; Cα contacts (8 Å, |Δi|>4): 318; chains: 1; bounding box: 112×35×51 Å

pLDDT: mean 76.07, std 16.07, range [37.75, 96.44]

Sequence (183 aa):
MRGARAGQTAPALPAFDPSARLRTAAPIEVDRTATRDGLITLLGHQLALGPDTAGTRITLRIEGGLIHAIAGNHVIKTLPNPLISNDNRQLTRVRRATTLLPPPSGPQRVHRKVPIDGVVMVDGQRLPVGRTHAGTILTVVVEDHHFRVLDGPTKLSLHAGTTTKPIRNFNAHPTPRPLTMSR